Protein AF-A0A930WI25-F1 (afdb_monomer)

pLDDT: mean 79.25, std 20.19, range [27.83, 98.19]

Secondary structure (DSSP, 8-state):
-------------------S-SS----SSS----EEEGGGGTT-SEEEEEP-TT-EEEEEE-TT--EEEE--TT--EEEEEES-SSSEEEEEEEETTEEEEEEEESSSS-EEEEEEEESS-EEEEEEEE-SS--SEEEEE-THHHHHHHHHHHHHHHHHHHHHTT-S-GGG-B--EEEEEES-GGGS-SEEEE-SS-EEEE--TT--PPPEEEEE-TT-SSEEE---EEETTEEEESS--SEEEEESSSS-EEEEEE--

Radius of gyration: 27.22 Å; Cα contacts (8 Å, |Δi|>4): 501; chains: 1; bounding box: 83×36×75 Å

Solvent-accessible surface area (backbone atoms only — not comparable to full-atom values): 15064 Å² total; per-residue (Å²): 137,83,88,83,89,87,86,82,79,90,79,82,78,80,83,71,87,68,92,58,60,81,55,88,77,76,76,91,88,64,94,65,79,50,71,50,66,50,72,84,32,72,96,42,69,61,38,42,43,71,65,55,84,74,37,38,38,36,42,42,32,22,64,93,44,66,23,38,37,42,52,60,70,77,50,48,81,75,43,76,53,51,77,54,61,88,46,38,50,74,48,74,54,70,59,98,52,26,31,36,36,40,38,29,39,78,45,87,73,54,71,40,45,36,42,38,33,37,81,82,51,58,45,43,32,36,42,33,47,44,99,56,56,42,48,28,37,36,66,41,60,63,68,59,50,54,51,50,50,51,52,47,50,54,48,48,53,52,47,52,54,58,73,48,71,55,93,42,81,91,47,60,43,62,55,54,47,77,48,63,42,65,62,68,73,68,46,59,76,45,49,37,27,46,84,53,33,25,40,39,32,41,38,82,86,54,82,76,82,53,54,39,28,33,39,52,91,98,49,92,5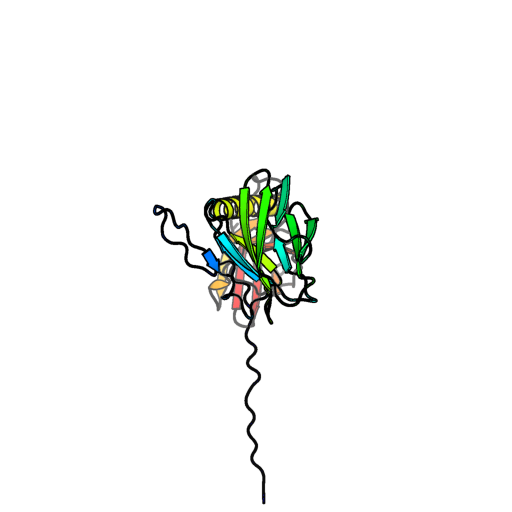9,73,41,85,52,81,66,50,78,56,92,44,32,40,37,29,94,38,67,69,57,31,37,37,38,33,73,49,100,62,29,37,31,41,40,35,50,60,131

Foldseek 3Di:
DDDDDDDDDDDDDPDDPDPDQLDDDDPPDDPPADEAEQPSCVVPQEHEHADDQNYEYEWEAEAPAKAKEKEDQQWAWPDKDKDCCVQKDWDWDADPRIIIIIIHGNDQWDWIWMWIDTPVGIYIYIYTYDPDGHNYYYYDHPPVVVVVVVVVVVVVVVVVVVVPPLVDPVQKDQQKDKDKFDDPQQTFPGWIDSQFKIKTAHDLVDPAAFQKWAADPPHPDTDGADWDDDRRMTMGRGDGQWMWTHRDPGIIMIMGGDD

Mean predicted aligned error: 17.82 Å

Nearest PDB structures (foldseek):
  6gyb-assembly1_b  TM=4.461E-01  e=4.355E-18  Xanthomonas citri pv. citri str. 306
  8rt6-assembly1_B  TM=4.574E-01  e=7.218E-18  Escherichia coli
  8rt5-assembly1_B  TM=8.446E-01  e=1.852E-08  Escherichia coli
  8rt8-assembly1_z  TM=8.766E-01  e=3.066E-07  Escherichia coli
  7muy-assembly1_XH  TM=4.209E-01  e=8.443E-09  Legionella pneumophila

Structure (mmCIF, N/CA/C/O backbone):
data_AF-A0A930WI25-F1
#
_entry.id   AF-A0A930WI25-F1
#
loop_
_atom_site.group_PDB
_atom_site.id
_atom_site.type_symbol
_atom_site.label_atom_id
_atom_site.label_alt_id
_atom_site.label_comp_id
_atom_site.label_asym_id
_atom_site.label_entity_id
_atom_site.label_seq_id
_atom_site.pdbx_PDB_ins_code
_atom_site.Cartn_x
_atom_site.Cartn_y
_atom_site.Cartn_z
_atom_site.occupancy
_atom_site.B_iso_or_equiv
_atom_site.auth_seq_id
_atom_site.auth_comp_id
_atom_site.auth_asym_id
_atom_site.auth_atom_id
_atom_site.pdbx_PDB_model_num
ATOM 1 N N . MET A 1 1 ? 51.622 1.048 32.102 1.00 41.19 1 MET A N 1
ATOM 2 C CA . MET A 1 1 ? 50.785 2.266 32.108 1.00 41.19 1 MET A CA 1
ATOM 3 C C . MET A 1 1 ? 49.369 1.854 31.762 1.00 41.19 1 MET A C 1
ATOM 5 O O . MET A 1 1 ? 49.193 0.951 30.958 1.00 41.19 1 MET A O 1
ATOM 9 N N . VAL A 1 2 ? 48.421 2.417 32.498 1.00 33.47 2 VAL A N 1
ATOM 10 C CA . VAL A 1 2 ? 47.030 1.987 32.661 1.00 33.47 2 VAL A CA 1
ATOM 11 C C . VAL A 1 2 ? 46.124 2.615 31.593 1.00 33.47 2 VAL A C 1
ATOM 13 O O . VAL A 1 2 ? 46.342 3.759 31.213 1.00 33.47 2 VAL A O 1
ATOM 16 N N . ASP A 1 3 ? 45.153 1.812 31.152 1.00 34.12 3 ASP A N 1
ATOM 17 C CA . ASP A 1 3 ? 43.782 2.080 30.678 1.00 34.12 3 ASP A CA 1
ATOM 18 C C . ASP A 1 3 ? 43.284 3.538 30.525 1.00 34.12 3 ASP A C 1
ATOM 20 O O . ASP A 1 3 ? 43.461 4.367 31.420 1.00 34.12 3 ASP A O 1
ATOM 24 N N . LYS A 1 4 ? 42.540 3.788 29.433 1.00 32.47 4 LYS A N 1
ATOM 25 C CA . LYS A 1 4 ? 41.174 4.354 29.459 1.00 32.47 4 LYS A CA 1
ATOM 26 C C . LYS A 1 4 ? 40.523 4.258 28.075 1.00 32.47 4 LYS A C 1
ATOM 28 O O . LYS A 1 4 ? 40.982 4.870 27.114 1.00 32.47 4 LYS A O 1
ATOM 33 N N . GLY A 1 5 ? 39.458 3.462 28.002 1.00 32.22 5 GLY A N 1
ATOM 34 C CA . GLY A 1 5 ? 38.646 3.246 26.810 1.00 32.22 5 GLY A CA 1
ATOM 35 C C . GLY A 1 5 ? 37.820 4.448 26.351 1.00 32.22 5 GLY A C 1
ATOM 36 O O . GLY A 1 5 ? 37.684 5.442 27.056 1.00 32.22 5 GLY A O 1
ATOM 37 N N . ASN A 1 6 ? 37.214 4.293 25.173 1.00 31.33 6 ASN A N 1
ATOM 38 C CA . ASN A 1 6 ? 36.040 5.052 24.770 1.00 31.33 6 ASN A CA 1
ATOM 39 C C . ASN A 1 6 ? 35.016 4.111 24.130 1.00 31.33 6 ASN A C 1
ATOM 41 O O . ASN A 1 6 ? 35.303 3.353 23.206 1.00 31.33 6 ASN A O 1
ATOM 45 N N . ASN A 1 7 ? 33.831 4.171 24.718 1.00 34.00 7 ASN A N 1
ATOM 46 C CA . ASN A 1 7 ? 32.631 3.405 24.466 1.00 34.00 7 ASN A CA 1
ATOM 47 C C . ASN A 1 7 ? 31.605 4.408 23.941 1.00 34.00 7 ASN A C 1
ATOM 49 O O . ASN A 1 7 ? 31.161 5.228 24.735 1.00 34.00 7 ASN A O 1
ATOM 53 N N . GLU A 1 8 ? 31.224 4.368 22.662 1.00 33.31 8 GLU A N 1
ATOM 54 C CA . GLU A 1 8 ? 30.102 5.176 22.162 1.00 33.31 8 GLU A CA 1
ATOM 55 C C . GLU A 1 8 ? 29.213 4.375 21.199 1.00 33.31 8 GLU A C 1
ATOM 57 O O . GLU A 1 8 ? 29.447 4.256 20.002 1.00 33.31 8 GLU A O 1
ATOM 62 N N . GLN A 1 9 ? 28.196 3.780 21.827 1.00 29.28 9 GLN A N 1
ATOM 63 C CA . GLN A 1 9 ? 26.777 3.819 21.463 1.00 29.28 9 GLN A CA 1
ATOM 64 C C . GLN A 1 9 ? 26.358 3.474 20.024 1.00 29.28 9 GLN A C 1
ATOM 66 O O . GLN A 1 9 ? 26.299 4.305 19.123 1.00 29.28 9 GLN A O 1
ATOM 71 N N . TYR A 1 10 ? 25.836 2.252 19.897 1.00 28.58 10 TYR A N 1
ATOM 72 C CA . TYR A 1 10 ? 24.862 1.872 18.878 1.00 28.58 10 TYR A CA 1
ATOM 73 C C . TYR A 1 10 ? 23.554 2.658 19.073 1.00 28.58 10 TYR A C 1
ATOM 75 O O . TYR A 1 10 ? 22.720 2.317 19.914 1.00 28.58 10 TYR A O 1
ATOM 83 N N . GLY A 1 11 ? 23.374 3.720 18.287 1.00 28.27 11 GLY A N 1
ATOM 84 C CA . GLY A 1 11 ? 22.102 4.423 18.145 1.00 28.27 11 GLY A CA 1
ATOM 85 C C . GLY A 1 11 ? 21.132 3.610 17.291 1.00 28.27 11 GLY A C 1
ATOM 86 O O . GLY A 1 11 ? 21.269 3.534 16.073 1.00 28.27 11 GLY A O 1
ATOM 87 N N . ASN A 1 12 ? 20.147 2.998 17.941 1.00 30.77 12 ASN A N 1
ATOM 88 C CA . ASN A 1 12 ? 19.036 2.297 17.307 1.00 30.77 12 ASN A CA 1
ATOM 89 C C . ASN A 1 12 ? 18.108 3.334 16.642 1.00 30.77 12 ASN A C 1
ATOM 91 O O . ASN A 1 12 ? 17.265 3.938 17.308 1.00 30.77 12 ASN A O 1
ATOM 95 N N . ALA A 1 13 ? 18.281 3.586 15.342 1.00 32.56 13 ALA A N 1
ATOM 96 C CA . ALA A 1 13 ? 17.361 4.420 14.576 1.00 32.56 13 ALA A CA 1
ATOM 97 C C . ALA A 1 13 ? 16.072 3.629 14.319 1.00 32.56 13 ALA A C 1
ATOM 99 O O . ALA A 1 13 ? 16.002 2.754 13.457 1.00 32.56 13 ALA A O 1
ATOM 100 N N . SER A 1 14 ? 15.050 3.928 15.115 1.00 27.83 14 SER A N 1
ATOM 101 C CA . SER A 1 14 ? 13.682 3.448 14.952 1.00 27.83 14 SER A CA 1
ATOM 102 C C . SER A 1 14 ? 13.165 3.765 13.547 1.00 27.83 14 SER A C 1
ATOM 104 O O . SER A 1 14 ? 12.891 4.918 13.213 1.00 27.83 14 SER A O 1
ATOM 106 N N . TYR A 1 15 ? 13.034 2.721 12.736 1.00 32.25 15 TYR A N 1
ATOM 107 C CA . TYR A 1 15 ? 12.480 2.769 11.392 1.00 32.25 15 TYR A CA 1
ATOM 108 C C . TYR A 1 15 ? 10.956 2.927 11.485 1.00 32.25 15 TYR A C 1
ATOM 110 O O . TYR A 1 15 ? 10.225 1.959 11.691 1.00 32.25 15 TYR A O 1
ATOM 118 N N . SER A 1 16 ? 10.469 4.162 11.391 1.00 35.12 16 SER A N 1
ATOM 119 C CA . SER A 1 16 ? 9.043 4.434 11.193 1.00 35.12 16 SER A CA 1
ATOM 120 C C . SER A 1 16 ? 8.740 4.370 9.696 1.00 35.12 16 SER A C 1
ATOM 122 O O . SER A 1 16 ? 9.288 5.185 8.954 1.00 35.12 16 SER A O 1
ATOM 124 N N . PRO A 1 17 ? 7.858 3.473 9.219 1.00 36.06 17 PRO A N 1
ATOM 125 C CA . PRO A 1 17 ? 7.360 3.548 7.856 1.00 36.06 17 PRO A CA 1
ATOM 126 C C . PRO A 1 17 ? 6.374 4.719 7.796 1.00 36.06 17 PRO A C 1
ATOM 128 O O . PRO A 1 17 ? 5.186 4.571 8.089 1.00 36.06 17 PRO A O 1
ATOM 131 N N . SER A 1 18 ? 6.869 5.921 7.499 1.00 40.75 18 SER A N 1
ATOM 132 C CA . SER A 1 18 ? 6.017 7.094 7.335 1.00 40.75 18 SER A CA 1
ATOM 133 C C . SER A 1 18 ? 5.133 6.893 6.102 1.00 40.75 18 SER A C 1
ATOM 135 O O . SER A 1 18 ? 5.592 6.827 4.968 1.00 40.75 18 SER A O 1
ATOM 137 N N . GLY A 1 19 ? 3.820 6.808 6.322 1.00 45.78 19 GLY A N 1
ATOM 138 C CA . GLY A 1 19 ? 2.805 6.850 5.263 1.00 45.78 19 GLY A CA 1
ATOM 139 C C . GLY A 1 19 ? 2.638 8.238 4.632 1.00 45.78 19 GLY A C 1
ATOM 140 O O . GLY A 1 19 ? 1.579 8.525 4.085 1.00 45.78 19 GLY A O 1
ATOM 141 N N . GLN A 1 20 ? 3.637 9.118 4.752 1.00 45.44 20 GLN A N 1
ATOM 142 C CA . GLN A 1 20 ? 3.616 10.446 4.148 1.00 45.44 20 GLN A CA 1
ATOM 143 C C . GLN A 1 20 ? 4.341 10.413 2.798 1.00 45.44 20 GLN A C 1
ATOM 145 O O . GLN A 1 20 ? 5.387 9.768 2.695 1.00 45.44 20 GLN A O 1
ATOM 150 N N . PRO A 1 21 ? 3.820 11.099 1.764 1.00 44.00 21 PRO A N 1
ATOM 151 C CA . PRO A 1 21 ? 4.515 11.215 0.492 1.00 44.00 21 PRO A CA 1
ATOM 152 C C . PRO A 1 21 ? 5.905 11.817 0.706 1.00 44.00 21 PRO A C 1
ATOM 154 O O . PRO A 1 21 ? 6.037 12.907 1.260 1.00 44.00 21 PRO A O 1
ATOM 157 N N . LEU A 1 22 ? 6.946 11.117 0.250 1.00 47.94 22 LEU A N 1
ATOM 158 C CA . LEU A 1 22 ? 8.342 11.559 0.395 1.00 47.94 22 LEU A CA 1
ATOM 159 C C . LEU A 1 22 ? 8.718 12.669 -0.607 1.00 47.94 22 LEU A C 1
ATOM 161 O O . LEU A 1 22 ? 9.853 13.141 -0.631 1.00 47.94 22 LEU A O 1
ATOM 165 N N . VAL A 1 23 ? 7.759 13.095 -1.435 1.00 45.44 23 VAL A N 1
ATOM 166 C CA . VAL A 1 23 ? 7.887 14.185 -2.402 1.00 45.44 23 VAL A CA 1
ATOM 167 C C . VAL A 1 23 ? 6.714 15.144 -2.204 1.00 45.44 23 VAL A C 1
ATOM 169 O O . VAL A 1 23 ? 5.559 14.724 -2.242 1.00 45.44 23 VAL A O 1
ATOM 172 N N . ASN A 1 24 ? 7.020 16.426 -1.983 1.00 39.88 24 ASN A N 1
ATOM 173 C CA . ASN A 1 24 ? 6.055 17.505 -1.757 1.00 39.88 24 ASN A CA 1
ATOM 174 C C . ASN A 1 24 ? 5.056 17.627 -2.934 1.00 39.88 24 ASN A C 1
ATOM 176 O O . ASN A 1 24 ? 5.496 17.935 -4.048 1.00 39.88 24 ASN A O 1
ATOM 180 N N . PRO A 1 25 ? 3.738 17.411 -2.741 1.00 45.44 25 PRO A N 1
ATOM 181 C CA . PRO A 1 25 ? 2.752 17.720 -3.764 1.00 45.44 25 PRO A CA 1
ATOM 182 C C . PRO A 1 25 ? 2.476 19.230 -3.765 1.00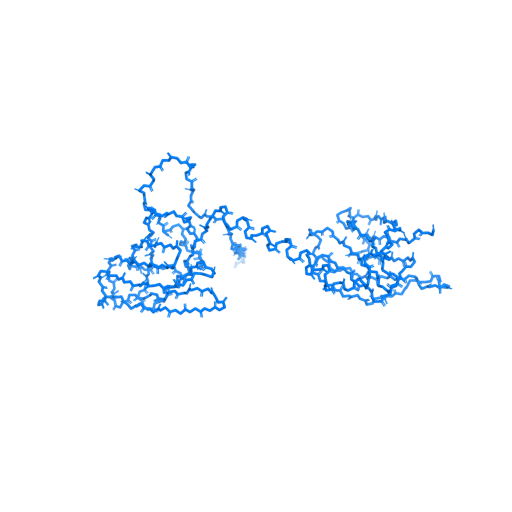 45.44 25 PRO A C 1
ATOM 184 O O . PRO A 1 25 ? 1.933 19.790 -2.814 1.00 45.44 25 PRO A O 1
ATOM 187 N N . ASN A 1 26 ? 2.850 19.894 -4.858 1.00 40.75 26 ASN A N 1
ATOM 188 C CA . ASN A 1 26 ? 2.449 21.270 -5.152 1.00 40.75 26 ASN A CA 1
ATOM 189 C C . ASN A 1 26 ? 0.906 21.410 -5.044 1.00 40.75 26 ASN A C 1
ATOM 191 O O . ASN A 1 26 ? 0.200 20.482 -5.453 1.00 40.75 26 ASN A O 1
ATOM 195 N N . PRO A 1 27 ? 0.351 22.530 -4.535 1.00 40.12 27 PRO A N 1
ATOM 196 C CA . PRO A 1 27 ? -1.092 22.720 -4.435 1.00 40.12 27 PRO A CA 1
ATOM 197 C C . PRO A 1 27 ? -1.766 22.603 -5.806 1.00 40.12 27 PRO A C 1
ATOM 199 O O . PRO A 1 27 ? -1.241 23.083 -6.813 1.00 40.12 27 PRO A O 1
ATOM 202 N N . TYR A 1 28 ? -2.933 21.960 -5.823 1.00 38.25 28 TYR A N 1
ATOM 203 C CA . TYR A 1 28 ? -3.788 21.758 -6.993 1.00 38.25 28 TYR A CA 1
ATOM 204 C C . TYR A 1 28 ? -3.861 23.005 -7.898 1.00 38.25 28 TYR A C 1
ATOM 206 O O . TYR A 1 28 ? -4.217 24.085 -7.429 1.00 38.25 28 TYR A O 1
ATOM 214 N N . GLY A 1 29 ? -3.584 22.841 -9.202 1.00 40.06 29 GLY A N 1
ATOM 215 C CA . GLY A 1 29 ? -3.919 23.852 -10.220 1.00 40.06 29 GLY A CA 1
ATOM 216 C C . GLY A 1 29 ? -2.820 24.286 -11.197 1.00 40.06 29 GLY A C 1
ATOM 217 O O . GLY A 1 29 ? -3.068 25.175 -12.006 1.00 40.06 29 GLY A O 1
ATOM 218 N N . LYS A 1 30 ? -1.624 23.686 -11.185 1.00 37.94 30 LYS A N 1
ATOM 219 C CA . LYS A 1 30 ? -0.627 23.882 -12.254 1.00 37.94 30 LYS A CA 1
ATOM 220 C C . LYS A 1 30 ? -0.231 22.536 -12.841 1.00 37.94 30 LYS A C 1
ATOM 222 O O . LYS A 1 30 ? 0.151 21.654 -12.080 1.00 37.94 30 LYS A O 1
ATOM 227 N N . SER A 1 31 ? -0.327 22.391 -14.164 1.00 41.97 31 SER A N 1
ATOM 228 C CA . SER A 1 31 ? 0.101 21.207 -14.918 1.00 41.97 31 SER A CA 1
ATOM 229 C C . SER A 1 31 ? 1.561 20.906 -14.603 1.00 41.97 31 SER A C 1
ATOM 231 O O . SER A 1 31 ? 2.475 21.549 -15.119 1.00 41.97 31 SER A O 1
ATOM 233 N N . ALA A 1 32 ? 1.784 19.981 -13.682 1.00 41.41 32 ALA A N 1
ATOM 234 C CA . ALA A 1 32 ? 3.100 19.722 -13.147 1.00 41.41 32 ALA A CA 1
ATOM 235 C C . ALA A 1 32 ? 3.694 18.528 -13.900 1.00 41.41 32 ALA A C 1
ATOM 237 O O . ALA A 1 32 ? 3.788 17.423 -13.383 1.00 41.41 32 ALA A O 1
ATOM 238 N N . SER A 1 33 ? 4.094 18.772 -15.149 1.00 51.31 33 SER A N 1
ATOM 239 C CA . SER A 1 33 ? 4.920 17.848 -15.932 1.00 51.31 33 SER A CA 1
ATOM 240 C C . SER A 1 33 ? 6.348 17.846 -15.369 1.00 51.31 33 SER A C 1
ATOM 242 O O . SER A 1 33 ? 7.276 18.360 -15.992 1.00 51.31 33 SER A O 1
ATOM 244 N N . TYR A 1 34 ? 6.530 17.330 -14.154 1.00 67.12 34 TYR A N 1
ATOM 245 C CA . TYR A 1 34 ? 7.850 17.055 -13.588 1.00 67.12 34 TYR A CA 1
ATOM 246 C C . TYR A 1 34 ? 8.031 15.550 -13.383 1.00 67.12 34 TYR A C 1
ATOM 248 O O . TYR A 1 34 ? 7.089 14.769 -13.474 1.00 67.12 34 TYR A O 1
ATOM 256 N N . THR A 1 35 ? 9.258 15.104 -13.155 1.00 78.88 35 THR A N 1
ATOM 257 C CA . THR A 1 35 ? 9.519 13.709 -12.779 1.00 78.88 35 THR A CA 1
ATOM 258 C C . THR A 1 35 ? 9.561 13.628 -11.258 1.00 78.88 35 THR A C 1
ATOM 260 O O . THR A 1 35 ? 10.302 14.385 -10.632 1.00 78.88 35 THR A O 1
ATOM 263 N N . GLN A 1 36 ? 8.771 12.740 -10.654 1.00 85.00 36 GLN A N 1
ATOM 264 C CA . GLN A 1 36 ? 8.972 12.366 -9.254 1.00 85.00 36 GLN A CA 1
ATOM 265 C C . GLN A 1 36 ? 10.116 11.353 -9.198 1.00 85.00 36 GLN A C 1
ATOM 267 O O . GLN A 1 36 ? 10.056 10.313 -9.852 1.00 85.00 36 GLN A O 1
ATOM 272 N N . ASP A 1 37 ? 11.161 11.666 -8.437 1.00 87.56 37 ASP A N 1
ATOM 273 C CA . ASP A 1 37 ? 12.389 10.874 -8.380 1.00 87.56 37 ASP A CA 1
ATOM 274 C C . ASP A 1 37 ? 12.476 10.097 -7.051 1.00 87.56 37 ASP A C 1
ATOM 276 O O . ASP A 1 37 ? 12.346 10.674 -5.968 1.00 87.56 37 ASP A O 1
ATOM 280 N N . ALA A 1 38 ? 12.670 8.776 -7.131 1.00 82.81 38 ALA A N 1
ATOM 281 C CA . ALA A 1 38 ? 12.808 7.892 -5.975 1.00 82.81 38 ALA A CA 1
ATOM 282 C C . ALA A 1 38 ? 14.174 7.963 -5.271 1.00 82.81 38 ALA A C 1
ATOM 284 O O . ALA A 1 38 ? 14.364 7.254 -4.279 1.00 82.81 38 ALA A O 1
ATOM 285 N N . ALA A 1 39 ? 15.109 8.805 -5.729 1.00 79.38 39 ALA A N 1
ATOM 286 C CA . ALA A 1 39 ? 16.417 9.021 -5.100 1.00 79.38 39 ALA A CA 1
ATOM 287 C C . ALA A 1 39 ? 16.317 9.306 -3.589 1.00 79.38 39 ALA A C 1
ATOM 289 O O . ALA A 1 39 ? 17.119 8.811 -2.800 1.00 79.38 39 ALA A O 1
ATOM 290 N N . ASN A 1 40 ? 15.273 10.023 -3.164 1.00 70.75 40 ASN A N 1
ATOM 291 C CA . ASN A 1 40 ? 15.052 10.398 -1.763 1.00 70.75 40 ASN A CA 1
ATOM 292 C C . ASN A 1 40 ? 14.694 9.216 -0.839 1.00 70.75 40 ASN A C 1
ATOM 294 O O . ASN A 1 40 ? 14.636 9.387 0.377 1.00 70.75 40 ASN A O 1
ATOM 298 N N . ALA A 1 41 ? 14.438 8.023 -1.387 1.00 73.56 41 ALA A N 1
ATOM 299 C CA . ALA A 1 41 ? 14.201 6.808 -0.611 1.00 73.56 41 ALA A CA 1
ATOM 300 C C . ALA A 1 41 ? 15.469 5.968 -0.389 1.00 73.56 41 ALA A C 1
ATOM 302 O O . ALA A 1 41 ? 15.368 4.846 0.106 1.00 73.56 41 ALA A O 1
ATOM 303 N N . GLN A 1 42 ? 16.660 6.469 -0.727 1.00 73.06 42 GLN A N 1
ATOM 304 C CA . GLN A 1 42 ? 17.904 5.766 -0.425 1.00 73.06 42 GLN A CA 1
ATOM 305 C C . GLN A 1 42 ? 18.036 5.541 1.093 1.00 73.06 42 GLN A C 1
ATOM 307 O O . GLN A 1 42 ? 18.025 6.482 1.883 1.00 73.06 42 GLN A O 1
ATOM 312 N N . GLY A 1 43 ? 18.113 4.272 1.503 1.00 71.44 43 GLY A N 1
ATOM 313 C CA . GLY A 1 43 ? 18.103 3.867 2.915 1.00 71.44 43 GLY A CA 1
ATOM 314 C C . GLY A 1 43 ? 16.718 3.550 3.493 1.00 71.44 43 GLY A C 1
ATOM 315 O O . GLY A 1 43 ? 16.658 3.036 4.608 1.00 71.44 43 GLY A O 1
ATOM 316 N N . ASN A 1 44 ? 15.633 3.774 2.738 1.00 80.00 44 ASN A N 1
ATOM 317 C CA . ASN A 1 44 ? 14.259 3.374 3.059 1.00 80.00 44 ASN A CA 1
ATOM 318 C C . ASN A 1 44 ? 13.861 2.081 2.320 1.00 80.00 44 ASN A C 1
ATOM 320 O O . ASN A 1 44 ? 14.182 1.900 1.147 1.00 80.00 44 ASN A O 1
ATOM 324 N N . SER A 1 45 ? 13.121 1.183 2.979 1.00 81.00 45 SER A N 1
ATOM 325 C CA . SER A 1 45 ? 12.652 -0.066 2.356 1.00 81.00 45 SER A CA 1
ATOM 326 C C . SER A 1 45 ? 11.529 0.163 1.343 1.00 81.00 45 SER A C 1
ATOM 328 O O . SER A 1 45 ? 11.360 -0.635 0.426 1.00 81.00 45 SER A O 1
ATOM 330 N N . THR A 1 46 ? 10.758 1.243 1.508 1.00 89.00 46 THR A N 1
ATOM 331 C CA . THR A 1 46 ? 9.582 1.562 0.691 1.00 89.00 46 THR A CA 1
ATOM 332 C C . THR A 1 46 ? 9.616 3.011 0.222 1.00 89.00 46 THR A C 1
ATOM 334 O O . THR A 1 46 ? 9.686 3.931 1.036 1.00 89.00 46 THR A O 1
ATOM 337 N N . MET A 1 47 ? 9.492 3.215 -1.089 1.00 91.62 47 MET A N 1
ATOM 338 C CA . MET A 1 47 ? 9.241 4.513 -1.710 1.00 91.62 47 MET A CA 1
ATOM 339 C C . MET A 1 47 ? 7.736 4.706 -1.920 1.00 91.62 47 MET A C 1
ATOM 341 O O . MET A 1 47 ? 7.068 3.831 -2.466 1.00 91.62 47 MET A O 1
ATOM 345 N N . THR A 1 48 ? 7.197 5.860 -1.513 1.00 89.12 48 THR A N 1
ATOM 346 C CA . THR A 1 48 ? 5.792 6.229 -1.761 1.00 89.12 48 THR A CA 1
ATOM 347 C C . THR A 1 48 ? 5.713 7.520 -2.574 1.00 89.12 48 THR A C 1
ATOM 349 O O . THR A 1 48 ? 6.082 8.591 -2.089 1.00 89.12 48 THR A O 1
ATOM 352 N N . PHE A 1 49 ? 5.208 7.415 -3.802 1.00 87.62 49 PHE A N 1
ATOM 353 C CA . PHE A 1 49 ? 4.914 8.543 -4.685 1.00 87.62 49 PHE A CA 1
ATOM 354 C C . PHE A 1 49 ? 3.525 9.139 -4.420 1.00 87.62 49 PHE A C 1
ATOM 356 O O . PHE A 1 49 ? 2.648 8.484 -3.856 1.00 87.62 49 PHE A O 1
ATOM 363 N N . SER A 1 50 ? 3.289 10.368 -4.878 1.00 85.12 50 SER A N 1
ATOM 364 C CA . SER A 1 50 ? 1.927 10.911 -5.004 1.00 85.12 50 SER A CA 1
ATOM 365 C C . SER A 1 50 ? 1.411 10.647 -6.417 1.00 85.12 50 SER A C 1
ATOM 367 O O . SER A 1 50 ? 2.044 11.058 -7.393 1.00 85.12 50 SER A O 1
ATOM 369 N N . TYR A 1 51 ? 0.284 9.950 -6.555 1.00 85.75 51 TYR A N 1
ATOM 370 C CA . TYR A 1 51 ? -0.298 9.677 -7.867 1.00 85.75 51 TYR A CA 1
ATOM 371 C C . TYR A 1 51 ? -0.854 10.952 -8.516 1.00 85.75 51 TYR A C 1
ATOM 373 O O . TYR A 1 51 ? -1.623 11.688 -7.897 1.00 85.75 51 TYR A O 1
ATOM 381 N N . ALA A 1 52 ? -0.513 11.161 -9.785 1.00 79.81 52 ALA A N 1
ATOM 382 C CA . ALA A 1 52 ? -1.125 12.127 -10.684 1.00 79.81 52 ALA A CA 1
ATOM 383 C C . ALA A 1 52 ? -1.061 11.572 -12.124 1.00 79.81 52 ALA A C 1
ATOM 385 O O . ALA A 1 52 ? -0.053 10.964 -12.485 1.00 79.81 52 ALA A O 1
ATOM 386 N N . PRO A 1 53 ? -2.116 11.755 -12.940 1.00 73.75 53 PRO A N 1
ATOM 387 C CA . PRO A 1 53 ? -2.245 11.097 -14.247 1.00 73.75 53 PRO A CA 1
ATOM 388 C C . PRO A 1 53 ? -1.162 11.493 -15.262 1.00 73.75 53 PRO A C 1
ATOM 390 O O . PRO A 1 53 ? -0.774 10.668 -16.082 1.00 73.75 53 PRO A O 1
ATOM 393 N N . ASP A 1 54 ? -0.635 12.715 -15.170 1.00 77.81 54 ASP A N 1
ATOM 394 C CA . ASP A 1 54 ? 0.328 13.266 -16.135 1.00 77.81 54 ASP A CA 1
ATOM 395 C C . ASP A 1 54 ? 1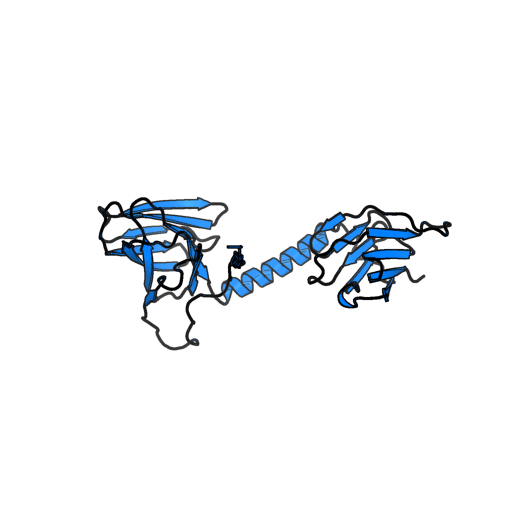.770 13.279 -15.592 1.00 77.81 54 ASP A C 1
ATOM 397 O O . ASP A 1 54 ? 2.605 14.083 -16.011 1.00 77.81 54 ASP A O 1
ATOM 401 N N . GLN A 1 55 ? 2.065 12.421 -14.612 1.00 84.06 55 GLN A N 1
ATOM 402 C CA . GLN A 1 55 ? 3.357 12.387 -13.934 1.00 84.06 55 GLN A CA 1
ATOM 403 C C . GLN A 1 55 ? 4.235 11.230 -14.419 1.00 84.06 55 GLN A C 1
ATOM 405 O O . GLN A 1 55 ? 3.769 10.108 -14.615 1.00 84.06 55 GLN A O 1
ATOM 410 N N . LEU A 1 56 ? 5.540 11.496 -14.510 1.00 90.12 56 LEU A N 1
ATOM 411 C CA . LEU A 1 56 ? 6.572 10.482 -14.697 1.00 90.12 56 LEU A CA 1
ATOM 412 C C . LEU A 1 56 ? 7.217 10.102 -13.356 1.00 90.12 56 LEU A C 1
ATOM 414 O O . LEU A 1 56 ? 7.582 10.979 -12.568 1.00 90.12 56 LEU A O 1
ATOM 418 N N . TYR A 1 57 ? 7.388 8.804 -13.109 1.00 93.62 57 TYR A N 1
ATOM 419 C CA . TYR A 1 57 ? 7.945 8.256 -11.868 1.00 93.62 57 TYR A CA 1
ATOM 420 C C . TYR A 1 57 ? 9.278 7.560 -12.132 1.00 93.62 57 TYR A C 1
ATOM 422 O O . TYR A 1 57 ? 9.328 6.540 -12.816 1.00 93.62 57 TYR A O 1
ATOM 430 N N . LYS A 1 58 ? 10.375 8.081 -11.590 1.00 96.06 58 LYS A N 1
ATOM 431 C CA . LYS A 1 58 ? 11.699 7.485 -11.775 1.00 96.06 58 LYS A CA 1
ATOM 432 C C . LYS A 1 58 ? 12.041 6.543 -10.626 1.00 96.06 58 LYS A C 1
ATOM 434 O O . LYS A 1 58 ? 12.031 6.954 -9.468 1.00 96.06 58 LYS A O 1
ATOM 439 N N . VAL A 1 59 ? 12.358 5.298 -10.967 1.00 96.75 59 VAL A N 1
ATOM 440 C CA . VAL A 1 59 ? 12.618 4.187 -10.049 1.00 96.75 59 VAL A CA 1
ATOM 441 C C . VAL A 1 59 ? 14.007 3.612 -10.307 1.00 96.75 59 VAL A C 1
ATOM 443 O O . VAL A 1 59 ? 14.390 3.341 -11.447 1.00 96.75 59 VAL A O 1
ATOM 446 N N . TYR A 1 60 ? 14.747 3.391 -9.226 1.00 96.38 60 TYR A N 1
ATOM 447 C CA . TYR A 1 60 ? 16.076 2.801 -9.253 1.00 96.38 60 TYR A CA 1
ATOM 448 C C . TYR A 1 60 ? 16.003 1.302 -8.999 1.00 96.38 60 TYR A C 1
ATOM 450 O O . TYR A 1 60 ? 15.415 0.847 -8.018 1.00 96.38 60 TYR A O 1
ATOM 458 N N . CYS A 1 61 ? 16.630 0.535 -9.881 1.00 96.81 61 CYS A N 1
ATOM 459 C CA . CYS A 1 61 ? 16.714 -0.917 -9.808 1.00 96.81 61 CYS A CA 1
ATOM 460 C C . CYS A 1 61 ? 18.184 -1.347 -9.780 1.00 96.81 61 CYS A C 1
ATOM 462 O O . CYS A 1 61 ? 19.062 -0.612 -10.224 1.00 96.81 61 CYS A O 1
ATOM 464 N N . ARG A 1 62 ? 18.466 -2.564 -9.310 1.00 96.19 62 ARG A N 1
ATOM 465 C CA . ARG A 1 62 ? 19.839 -3.081 -9.226 1.00 96.19 62 ARG A CA 1
ATOM 466 C C . ARG A 1 62 ? 19.925 -4.504 -9.745 1.00 96.19 62 ARG A C 1
ATOM 468 O O . ARG A 1 62 ? 19.095 -5.345 -9.409 1.00 96.19 62 ARG A O 1
ATOM 475 N N . THR A 1 63 ? 20.960 -4.786 -10.530 1.00 96.00 63 THR A N 1
ATOM 476 C CA . THR A 1 63 ? 21.248 -6.137 -11.025 1.00 96.00 63 THR A CA 1
ATOM 477 C C . THR A 1 63 ? 21.370 -7.120 -9.866 1.00 96.00 63 THR A C 1
ATOM 479 O O . THR A 1 63 ? 22.072 -6.859 -8.890 1.00 96.00 63 THR A O 1
ATOM 482 N N . GLY A 1 64 ? 20.686 -8.260 -9.974 1.00 93.69 64 GLY A N 1
ATOM 483 C CA . GLY A 1 64 ? 20.641 -9.276 -8.917 1.00 93.69 64 GLY A CA 1
ATOM 484 C C . GLY A 1 64 ? 19.594 -9.025 -7.825 1.00 93.69 64 GLY A C 1
ATOM 485 O O . GLY A 1 64 ? 19.422 -9.885 -6.966 1.00 93.69 64 GLY A O 1
ATOM 486 N N . TYR A 1 65 ? 18.864 -7.908 -7.877 1.00 95.50 65 TYR A N 1
ATOM 487 C CA . TYR A 1 65 ? 17.778 -7.578 -6.954 1.00 95.50 65 TYR A CA 1
ATOM 488 C C . TYR A 1 65 ? 16.455 -7.411 -7.708 1.00 95.50 65 TYR A C 1
ATOM 490 O O . TYR A 1 65 ? 16.431 -7.136 -8.908 1.00 95.50 65 TYR A O 1
ATOM 498 N N . LEU A 1 66 ? 15.351 -7.609 -6.991 1.00 94.38 66 LEU A N 1
ATOM 499 C CA . LEU A 1 66 ? 13.994 -7.444 -7.500 1.00 94.38 66 LEU A CA 1
ATOM 500 C C . LEU A 1 66 ? 13.388 -6.184 -6.882 1.00 94.38 66 LEU A C 1
ATOM 502 O O . LEU A 1 66 ? 13.443 -6.029 -5.664 1.00 94.38 66 LEU A O 1
ATOM 506 N N . THR A 1 67 ? 12.801 -5.321 -7.702 1.00 96.81 67 THR A N 1
ATOM 507 C CA . THR A 1 67 ? 11.977 -4.200 -7.240 1.00 96.81 67 THR A CA 1
ATOM 508 C C . THR A 1 67 ? 10.510 -4.589 -7.375 1.00 96.81 67 THR A C 1
ATOM 510 O O . THR A 1 67 ? 10.073 -4.982 -8.459 1.00 96.81 67 THR A O 1
ATOM 513 N N . ASP A 1 68 ? 9.766 -4.502 -6.276 1.00 97.56 68 ASP A N 1
ATOM 514 C CA . ASP A 1 68 ? 8.316 -4.697 -6.232 1.00 97.56 68 ASP A CA 1
ATOM 515 C C . ASP A 1 68 ? 7.601 -3.351 -6.399 1.00 97.56 68 ASP A C 1
ATOM 517 O O . ASP A 1 68 ? 7.917 -2.366 -5.728 1.00 97.56 68 ASP A O 1
ATOM 521 N N . ILE A 1 69 ? 6.658 -3.306 -7.333 1.00 98.19 69 ILE A N 1
ATOM 522 C CA . ILE A 1 69 ? 5.810 -2.160 -7.635 1.00 98.19 69 ILE A CA 1
ATOM 523 C C . ILE A 1 69 ? 4.375 -2.540 -7.265 1.00 98.19 69 ILE A C 1
ATOM 525 O O . ILE A 1 69 ? 3.711 -3.285 -7.987 1.00 98.19 69 ILE A O 1
ATOM 529 N N . GLU A 1 70 ? 3.890 -1.990 -6.159 1.00 98.06 70 GLU A N 1
ATOM 530 C CA . GLU A 1 70 ? 2.549 -2.209 -5.621 1.00 98.06 70 GLU A CA 1
ATOM 531 C C . GLU A 1 70 ? 1.580 -1.125 -6.113 1.00 98.06 70 GLU A C 1
ATOM 533 O O . GLU A 1 70 ? 1.780 0.076 -5.894 1.00 98.06 70 GLU A O 1
ATOM 538 N N . LEU A 1 71 ? 0.504 -1.553 -6.775 1.00 97.12 71 LEU A N 1
ATOM 539 C CA . LEU A 1 71 ? -0.572 -0.675 -7.242 1.00 97.12 71 LEU A CA 1
ATOM 540 C C . LEU A 1 71 ? -1.735 -0.625 -6.247 1.00 97.12 71 LEU A C 1
ATOM 542 O O . LEU A 1 71 ? -1.737 -1.295 -5.213 1.00 97.12 71 LEU A O 1
ATOM 546 N N . LYS A 1 72 ? -2.767 0.179 -6.534 1.00 94.25 72 LYS A N 1
ATOM 547 C CA . LYS A 1 72 ? -3.891 0.302 -5.601 1.00 94.25 72 LYS A CA 1
ATOM 548 C C . LYS A 1 72 ? -4.675 -1.008 -5.539 1.00 94.25 72 LYS A C 1
ATOM 550 O O . LYS A 1 72 ? -5.036 -1.592 -6.561 1.00 94.25 72 LYS A O 1
ATOM 555 N N . LYS A 1 73 ? -5.054 -1.417 -4.326 1.00 93.50 73 LYS A N 1
ATOM 556 C CA . LYS A 1 73 ? -6.005 -2.515 -4.122 1.00 93.50 73 LYS A CA 1
ATOM 557 C C . LYS A 1 73 ? -7.276 -2.312 -4.959 1.00 93.50 73 LYS A C 1
ATOM 559 O O . LYS A 1 73 ? -7.889 -1.243 -4.935 1.00 93.50 73 LYS A O 1
ATOM 564 N N . GLY A 1 74 ? -7.699 -3.363 -5.657 1.00 90.50 74 GLY A N 1
ATOM 565 C CA . GLY A 1 74 ? -8.891 -3.366 -6.507 1.00 90.50 74 GLY A CA 1
ATOM 566 C C . GLY A 1 74 ? -8.677 -2.807 -7.917 1.00 90.50 74 GLY A C 1
ATOM 567 O O . GLY A 1 74 ? -9.649 -2.677 -8.663 1.00 90.50 74 GLY A O 1
ATOM 568 N N . GLU A 1 75 ? -7.446 -2.465 -8.292 1.00 93.62 75 GLU A N 1
ATOM 569 C CA . GLU A 1 75 ? -7.083 -2.285 -9.697 1.00 93.62 75 GLU A CA 1
ATOM 570 C C . GLU A 1 75 ? -6.844 -3.630 -10.381 1.00 93.62 75 GLU A C 1
ATOM 572 O O . GLU A 1 75 ? -6.506 -4.623 -9.742 1.00 93.62 75 GLU A O 1
ATOM 577 N N . GLN A 1 76 ? -7.041 -3.662 -11.695 1.00 93.19 76 GLN A N 1
ATOM 578 C CA . GLN A 1 76 ? -6.721 -4.805 -12.542 1.00 93.19 76 GLN A CA 1
ATOM 579 C C . GLN A 1 76 ? -5.768 -4.343 -13.631 1.00 93.19 76 GLN A C 1
ATOM 581 O O . GLN A 1 76 ? -6.091 -3.408 -14.362 1.00 93.19 76 GLN A O 1
ATOM 586 N N . ILE A 1 77 ? -4.604 -4.983 -13.724 1.00 93.62 77 ILE A N 1
ATOM 587 C CA . ILE A 1 77 ? -3.598 -4.680 -14.742 1.00 93.62 77 ILE A CA 1
ATOM 588 C C . ILE A 1 77 ? -4.142 -5.106 -16.108 1.00 93.62 77 ILE A C 1
ATOM 590 O O . ILE A 1 77 ? -4.485 -6.268 -16.310 1.00 93.62 77 ILE A O 1
ATOM 594 N N . THR A 1 78 ? -4.207 -4.162 -17.042 1.00 93.00 78 THR A N 1
ATOM 595 C CA . THR A 1 78 ? -4.623 -4.396 -18.431 1.00 93.00 78 THR A CA 1
ATOM 596 C C . THR A 1 78 ? -3.432 -4.415 -19.382 1.00 93.00 78 THR A C 1
ATOM 598 O O . THR A 1 78 ? -3.495 -5.057 -20.427 1.00 93.00 78 THR A O 1
ATOM 601 N N . PHE A 1 79 ? -2.333 -3.745 -19.022 1.00 92.50 79 PHE A N 1
ATOM 602 C CA . PHE A 1 79 ? -1.106 -3.723 -19.811 1.00 92.50 79 PHE A CA 1
ATOM 603 C C . PHE A 1 79 ? 0.121 -3.445 -18.940 1.00 92.50 79 PHE A C 1
ATOM 605 O O . PHE A 1 79 ? 0.070 -2.610 -18.037 1.00 92.50 79 PHE A O 1
ATOM 612 N N . VAL A 1 80 ? 1.237 -4.097 -19.272 1.00 93.75 80 VAL A N 1
ATOM 613 C CA . VAL A 1 80 ? 2.580 -3.767 -18.784 1.00 93.75 80 VAL A CA 1
ATOM 614 C C . VAL A 1 80 ? 3.546 -3.896 -19.956 1.00 93.75 80 VAL A C 1
ATOM 616 O O . VAL A 1 80 ? 3.577 -4.938 -20.609 1.00 93.75 80 VAL A O 1
ATOM 619 N N . GLY A 1 81 ? 4.348 -2.868 -20.217 1.00 83.94 81 GLY A N 1
ATOM 620 C CA . GLY A 1 81 ? 5.348 -2.910 -21.284 1.00 83.94 81 GLY A CA 1
ATOM 621 C C . GLY A 1 81 ? 6.410 -1.831 -21.137 1.00 83.94 81 GLY A C 1
ATOM 622 O O . GLY A 1 81 ? 6.144 -0.771 -20.579 1.00 83.94 81 GLY A O 1
ATOM 623 N N . GLY A 1 82 ? 7.618 -2.100 -21.626 1.00 88.94 82 GLY A N 1
ATOM 624 C CA . GLY A 1 82 ? 8.741 -1.161 -21.598 1.00 88.94 82 GLY A CA 1
ATOM 625 C C . GLY A 1 82 ? 9.446 -1.060 -22.946 1.00 88.94 82 GLY A C 1
ATOM 626 O O . GLY A 1 82 ? 9.165 -1.846 -23.850 1.00 88.94 82 GLY A O 1
ATOM 627 N N . GLY A 1 83 ? 10.337 -0.079 -23.091 1.00 82.69 83 GLY A N 1
ATOM 628 C CA . GLY A 1 83 ? 11.051 0.178 -24.346 1.00 82.69 83 GLY A CA 1
ATOM 629 C C . GLY A 1 83 ? 12.170 -0.826 -24.639 1.00 82.69 83 GLY A C 1
ATOM 630 O O . GLY A 1 83 ? 12.277 -1.316 -25.757 1.00 82.69 83 GLY A O 1
ATOM 631 N N . ASP A 1 84 ? 12.987 -1.155 -23.636 1.00 87.00 84 ASP A N 1
ATOM 632 C CA . ASP A 1 84 ? 14.091 -2.122 -23.737 1.00 87.00 84 ASP A CA 1
ATOM 633 C C . ASP A 1 84 ? 13.742 -3.404 -22.971 1.00 87.00 84 ASP A C 1
ATOM 635 O O . ASP A 1 84 ? 14.147 -3.613 -21.830 1.00 87.00 84 ASP A O 1
ATOM 639 N N . THR A 1 85 ? 12.942 -4.270 -23.586 1.00 82.88 85 THR A N 1
ATOM 640 C CA . THR A 1 85 ? 12.476 -5.519 -22.958 1.00 82.88 85 THR A CA 1
ATOM 641 C C . THR A 1 85 ? 13.547 -6.609 -22.898 1.00 82.88 85 THR A C 1
ATOM 643 O O . THR A 1 85 ? 13.398 -7.565 -22.141 1.00 82.88 85 THR A O 1
ATOM 646 N N . SER A 1 86 ? 14.647 -6.472 -23.644 1.00 89.25 86 SER A N 1
ATOM 647 C CA . SER A 1 86 ? 15.790 -7.391 -23.564 1.00 89.25 86 SER A CA 1
ATOM 648 C C . SER A 1 86 ? 16.617 -7.204 -22.295 1.00 89.25 86 SER A C 1
ATOM 650 O O . SER A 1 86 ? 17.132 -8.179 -21.750 1.00 89.25 86 SER A O 1
ATOM 652 N N . SER A 1 87 ? 16.727 -5.967 -21.810 1.00 91.69 87 SER A N 1
ATOM 653 C CA . SER A 1 87 ? 17.531 -5.624 -20.631 1.00 91.69 87 SER A CA 1
ATOM 654 C C . SER A 1 87 ? 16.754 -5.694 -19.313 1.00 91.69 87 SER A C 1
ATOM 656 O O . SER A 1 87 ? 17.353 -5.549 -18.242 1.00 91.69 87 SER A O 1
ATOM 658 N N . TRP A 1 88 ? 15.440 -5.934 -19.368 1.00 93.12 88 TRP A N 1
ATOM 659 C CA . TRP A 1 88 ? 14.539 -5.847 -18.221 1.00 93.12 88 TRP A CA 1
ATOM 660 C C . TRP A 1 88 ? 13.551 -7.012 -18.186 1.00 93.12 88 TRP A C 1
ATOM 662 O O . TRP A 1 88 ? 12.708 -7.162 -19.066 1.00 93.12 88 TRP A O 1
ATOM 672 N N . ALA A 1 89 ? 13.613 -7.812 -17.122 1.00 91.88 89 ALA A N 1
ATOM 673 C CA . ALA A 1 89 ? 12.609 -8.832 -16.858 1.00 91.88 89 ALA A CA 1
ATOM 674 C C . ALA A 1 89 ? 11.476 -8.234 -16.018 1.00 91.88 89 ALA A C 1
ATOM 676 O O . ALA A 1 89 ? 11.724 -7.635 -14.967 1.00 91.88 89 ALA A O 1
ATOM 677 N N . VAL A 1 90 ? 10.240 -8.442 -16.470 1.00 92.69 90 VAL A N 1
ATOM 678 C CA . VAL A 1 90 ? 9.027 -7.917 -15.838 1.00 92.69 90 VAL A CA 1
ATOM 679 C C . VAL A 1 90 ? 8.030 -9.051 -15.641 1.00 92.69 90 VAL A C 1
ATOM 681 O O . VAL A 1 90 ? 7.764 -9.813 -16.566 1.00 92.69 90 VAL A O 1
ATOM 684 N N . ASN A 1 91 ? 7.484 -9.172 -14.435 1.00 91.69 91 ASN A N 1
ATOM 685 C CA . ASN A 1 91 ? 6.407 -10.105 -14.111 1.00 91.69 91 ASN A CA 1
ATOM 686 C C . ASN A 1 91 ? 5.327 -9.372 -13.325 1.00 91.69 91 ASN A C 1
ATOM 688 O O . ASN A 1 91 ? 5.632 -8.420 -12.616 1.00 91.69 91 ASN A O 1
ATOM 692 N N . ALA A 1 92 ? 4.083 -9.826 -13.410 1.00 91.81 92 ALA A N 1
ATOM 693 C CA . ALA A 1 92 ? 2.986 -9.255 -12.642 1.00 91.81 92 ALA A CA 1
ATOM 694 C C . ALA A 1 92 ? 2.179 -10.356 -11.955 1.00 91.81 92 ALA A C 1
ATOM 696 O O . ALA A 1 92 ? 2.039 -11.461 -12.478 1.00 91.81 92 ALA A O 1
ATOM 697 N N . THR A 1 93 ? 1.643 -10.050 -10.781 1.00 91.69 93 THR A N 1
ATOM 698 C CA . THR A 1 93 ? 0.730 -10.924 -10.042 1.00 91.69 93 THR A CA 1
ATOM 699 C C . THR A 1 93 ? -0.264 -10.087 -9.244 1.00 91.69 93 THR A C 1
ATOM 701 O O . THR A 1 93 ? -0.188 -8.861 -9.208 1.00 91.69 93 THR A O 1
ATOM 704 N N . THR A 1 94 ? -1.234 -10.729 -8.606 1.00 93.69 94 THR A N 1
ATOM 705 C CA . THR A 1 94 ? -2.160 -10.067 -7.685 1.00 93.69 94 THR A CA 1
ATOM 706 C C . THR A 1 94 ? -2.235 -10.857 -6.387 1.00 93.69 94 THR A C 1
ATOM 708 O O . THR A 1 94 ? -2.541 -12.047 -6.396 1.00 93.69 94 THR A O 1
ATOM 711 N N . VAL A 1 95 ? -1.984 -10.187 -5.262 1.00 90.81 95 VAL A N 1
ATOM 712 C CA . VAL A 1 95 ? -1.991 -10.772 -3.916 1.00 90.81 95 VAL A CA 1
ATOM 713 C C . VAL A 1 95 ? -3.062 -10.070 -3.090 1.00 90.81 95 VAL A C 1
ATOM 715 O O . VAL A 1 95 ? -3.054 -8.853 -2.963 1.00 90.81 95 VAL A O 1
ATOM 718 N N . ALA A 1 96 ? -4.033 -10.815 -2.554 1.00 92.69 96 ALA A N 1
ATOM 719 C CA . ALA A 1 96 ? -5.135 -10.258 -1.751 1.00 92.69 96 ALA A CA 1
ATOM 720 C C . ALA A 1 96 ? -5.877 -9.063 -2.411 1.00 92.69 96 ALA A C 1
ATOM 722 O O . ALA A 1 96 ? -6.345 -8.140 -1.733 1.00 92.69 96 ALA A O 1
ATOM 723 N N . GLY A 1 97 ? -5.993 -9.083 -3.745 1.00 91.06 97 GLY A N 1
ATOM 724 C CA . GLY A 1 97 ? -6.614 -8.019 -4.544 1.00 91.06 97 GLY A CA 1
ATOM 725 C C . GLY A 1 97 ? -5.729 -6.789 -4.778 1.00 91.06 97 GLY A C 1
ATOM 726 O O . GLY A 1 97 ? -6.230 -5.778 -5.267 1.00 91.06 97 GLY A O 1
ATOM 727 N N . VAL A 1 98 ? -4.448 -6.853 -4.415 1.00 96.38 98 VAL A N 1
ATOM 728 C CA . VAL A 1 98 ? -3.429 -5.831 -4.671 1.00 96.38 98 VAL A CA 1
ATOM 729 C C . VAL A 1 98 ? -2.566 -6.285 -5.851 1.00 96.38 98 VAL A C 1
ATOM 731 O O . VAL A 1 98 ? -1.986 -7.371 -5.781 1.00 96.38 98 VAL A O 1
ATOM 734 N N . PRO A 1 99 ? -2.506 -5.528 -6.957 1.00 96.75 99 PRO A N 1
ATOM 735 C CA . PRO A 1 99 ? -1.627 -5.859 -8.072 1.00 96.75 99 PRO A CA 1
ATOM 736 C C . PRO A 1 99 ? -0.171 -5.505 -7.761 1.00 96.75 99 PRO A C 1
ATOM 738 O O . PRO A 1 99 ? 0.113 -4.397 -7.309 1.00 96.75 99 PRO A O 1
ATOM 741 N N . HIS A 1 100 ? 0.734 -6.429 -8.070 1.00 98.00 100 HIS A N 1
ATOM 742 C CA . HIS A 1 100 ? 2.180 -6.271 -7.938 1.00 98.00 100 HIS A CA 1
ATOM 743 C C . HIS A 1 100 ? 2.854 -6.468 -9.293 1.00 98.00 100 HIS A C 1
ATOM 745 O O . HIS A 1 100 ? 2.493 -7.382 -10.042 1.00 98.00 100 HIS A O 1
ATOM 751 N N . ILE A 1 101 ? 3.851 -5.638 -9.594 1.00 97.94 101 ILE A N 1
ATOM 752 C CA . ILE A 1 101 ? 4.738 -5.787 -10.745 1.00 97.94 101 ILE A CA 1
ATOM 753 C C . ILE A 1 101 ? 6.165 -5.916 -10.225 1.00 97.94 101 ILE A C 1
ATOM 755 O O . ILE A 1 101 ? 6.689 -5.025 -9.566 1.00 97.94 101 ILE A O 1
ATOM 759 N N . TYR A 1 102 ? 6.812 -7.020 -10.564 1.00 96.88 102 TYR A N 1
ATOM 760 C CA . TYR A 1 102 ? 8.194 -7.294 -10.220 1.00 96.88 102 TYR A CA 1
ATOM 761 C C . TYR A 1 102 ? 9.096 -6.979 -11.402 1.00 96.88 102 TYR A C 1
ATOM 763 O O . TYR A 1 102 ? 8.961 -7.584 -12.471 1.00 96.88 102 TYR A O 1
ATOM 771 N N . VAL A 1 103 ? 10.043 -6.069 -11.194 1.00 96.50 103 VAL A N 1
ATOM 772 C CA . VAL A 1 103 ? 11.015 -5.662 -12.211 1.00 96.50 103 VAL A CA 1
ATOM 773 C C . VAL A 1 103 ? 12.433 -5.977 -11.752 1.00 96.50 103 VAL A C 1
ATOM 775 O O . VAL A 1 103 ? 12.796 -5.751 -10.596 1.00 96.50 103 VAL A O 1
ATOM 778 N N . LYS A 1 104 ? 13.252 -6.514 -12.659 1.00 93.44 104 LYS A N 1
ATOM 779 C CA . LYS A 1 104 ? 14.696 -6.656 -12.444 1.00 93.44 104 LYS A CA 1
ATOM 780 C C . LYS A 1 104 ? 15.479 -6.391 -13.732 1.00 93.44 104 LYS A C 1
ATOM 782 O O . LYS A 1 104 ? 15.105 -6.921 -14.784 1.00 93.44 104 LYS A O 1
ATOM 787 N N . PRO A 1 105 ? 16.580 -5.629 -13.670 1.00 96.81 105 PRO A N 1
ATOM 788 C CA . PRO A 1 105 ? 17.485 -5.501 -14.798 1.00 96.81 105 PRO A CA 1
ATOM 789 C C . PRO A 1 105 ? 18.322 -6.776 -14.948 1.00 96.81 105 PRO A C 1
ATOM 791 O O . PRO A 1 105 ? 18.706 -7.409 -13.959 1.00 96.81 105 PRO A O 1
ATOM 794 N N . VAL A 1 106 ? 18.618 -7.149 -16.193 1.00 94.75 106 VAL A N 1
ATOM 795 C CA . VAL A 1 106 ? 19.529 -8.262 -16.526 1.00 94.75 106 VAL A CA 1
ATOM 796 C C . VAL A 1 106 ? 20.891 -7.779 -17.039 1.00 94.75 106 VAL A C 1
ATOM 798 O O . VAL A 1 106 ? 21.769 -8.592 -17.315 1.00 94.75 106 VAL A O 1
ATOM 801 N N . VAL A 1 107 ? 21.086 -6.460 -17.117 1.00 95.75 107 VAL A N 1
ATOM 802 C CA . VAL A 1 107 ? 22.332 -5.787 -17.516 1.00 95.75 107 VAL A CA 1
ATOM 803 C C . VAL A 1 107 ? 22.783 -4.800 -16.440 1.00 95.75 107 VAL A C 1
ATOM 805 O O . VAL A 1 107 ? 21.973 -4.315 -15.655 1.00 95.75 107 VAL A O 1
ATOM 808 N N . GLN A 1 108 ? 24.077 -4.471 -16.421 1.00 94.44 108 GLN A N 1
ATOM 809 C CA . GLN A 1 108 ? 24.669 -3.594 -15.400 1.00 94.44 108 GLN A CA 1
ATOM 810 C C . GLN A 1 108 ? 24.383 -2.102 -15.609 1.00 94.44 108 GLN A C 1
ATOM 812 O O . GLN A 1 108 ? 24.483 -1.323 -14.666 1.00 94.44 108 GLN A O 1
ATOM 817 N N . THR A 1 109 ? 24.031 -1.691 -16.827 1.00 94.69 109 THR A N 1
ATOM 818 C CA . THR A 1 109 ? 23.704 -0.304 -17.162 1.00 94.69 109 THR A CA 1
ATOM 819 C C . THR A 1 109 ? 22.546 -0.283 -18.153 1.00 94.69 109 THR A C 1
ATOM 821 O O . THR A 1 109 ? 22.629 -0.836 -19.244 1.00 94.69 109 THR A O 1
ATOM 824 N N . SER A 1 110 ? 21.433 0.333 -17.768 1.00 95.94 110 SER A N 1
ATOM 825 C CA . SER A 1 110 ? 20.303 0.590 -18.661 1.00 95.94 110 SER A CA 1
ATOM 826 C C . SER A 1 110 ? 19.417 1.674 -18.056 1.00 95.94 110 SER A C 1
ATOM 828 O O . SER A 1 110 ? 19.349 1.847 -16.835 1.00 95.94 110 SER A O 1
ATOM 830 N N . THR A 1 111 ? 18.752 2.435 -18.916 1.00 96.94 111 THR A N 1
ATOM 831 C CA . THR A 1 111 ? 17.633 3.295 -18.542 1.00 96.94 111 THR A CA 1
ATOM 832 C C . THR A 1 111 ? 16.562 3.137 -19.605 1.00 96.94 111 THR A C 1
ATOM 834 O O . THR A 1 111 ? 16.847 3.259 -20.794 1.00 96.94 111 THR A O 1
ATOM 837 N N . THR A 1 112 ? 15.340 2.833 -19.185 1.00 95.62 112 THR A N 1
ATOM 838 C CA . THR A 1 112 ? 14.214 2.613 -20.096 1.00 95.62 112 THR A CA 1
ATOM 839 C C . THR A 1 112 ? 12.914 3.092 -19.468 1.00 95.62 112 THR A C 1
ATOM 841 O O . THR A 1 112 ? 12.857 3.382 -18.273 1.00 95.62 112 THR A O 1
ATOM 844 N N . ASN A 1 113 ? 11.862 3.189 -20.268 1.00 94.44 113 ASN A N 1
ATOM 845 C CA . ASN A 1 113 ? 10.521 3.441 -19.769 1.00 94.44 113 ASN A CA 1
ATOM 846 C C . ASN A 1 113 ? 9.798 2.128 -19.439 1.00 94.44 113 ASN A C 1
ATOM 848 O O . ASN A 1 113 ? 10.043 1.090 -20.053 1.00 94.44 113 ASN A O 1
ATOM 852 N N . LEU A 1 114 ? 8.855 2.206 -18.504 1.00 96.25 114 LEU A N 1
ATOM 853 C CA . LEU A 1 114 ? 7.854 1.177 -18.250 1.00 96.25 114 LEU A CA 1
ATOM 854 C C . LEU A 1 114 ? 6.484 1.852 -18.153 1.00 96.25 114 LEU A C 1
ATOM 856 O O . LEU A 1 114 ? 6.306 2.813 -17.409 1.00 96.25 114 LEU A O 1
ATOM 860 N N . ILE A 1 115 ? 5.519 1.344 -18.907 1.00 94.75 115 ILE A N 1
ATOM 861 C CA . ILE A 1 115 ? 4.135 1.801 -18.909 1.00 94.75 115 ILE A CA 1
ATOM 862 C C . ILE A 1 115 ? 3.281 0.698 -18.307 1.00 94.75 115 ILE A C 1
ATOM 864 O O . ILE A 1 115 ? 3.334 -0.452 -18.748 1.00 94.75 115 ILE A O 1
ATOM 868 N N . ILE A 1 116 ? 2.475 1.065 -17.317 1.00 97.12 116 ILE A N 1
ATOM 869 C CA . ILE A 1 116 ? 1.513 0.169 -16.683 1.00 97.12 116 ILE A CA 1
ATOM 870 C C . ILE A 1 116 ? 0.131 0.792 -16.832 1.00 97.12 116 ILE A C 1
ATOM 872 O O . ILE A 1 116 ? -0.089 1.912 -16.375 1.00 97.12 116 ILE A O 1
ATOM 876 N N . ASN A 1 117 ? -0.806 0.072 -17.444 1.00 93.00 117 ASN A N 1
ATOM 877 C CA . ASN A 1 117 ? -2.210 0.473 -17.475 1.00 93.00 117 ASN A CA 1
ATOM 878 C C . ASN A 1 117 ? -3.040 -0.491 -16.640 1.00 93.00 117 ASN A C 1
ATOM 880 O O . ASN A 1 117 ? -2.829 -1.708 -16.653 1.00 93.00 117 ASN A O 1
ATOM 884 N N . THR A 1 118 ? -4.013 0.071 -15.939 1.00 95.44 118 THR A N 1
ATOM 885 C CA . THR A 1 118 ? -5.033 -0.662 -15.208 1.00 95.44 118 THR A CA 1
ATOM 886 C C . THR A 1 118 ? -6.418 -0.276 -15.713 1.00 95.44 118 THR A C 1
ATOM 888 O O . THR A 1 118 ? -6.583 0.605 -16.556 1.00 95.44 118 THR A O 1
ATOM 891 N N . ASN A 1 119 ? -7.449 -0.912 -15.169 1.00 92.38 119 ASN A N 1
ATOM 892 C CA . ASN A 1 119 ? -8.835 -0.494 -15.364 1.00 92.38 119 ASN A CA 1
ATOM 893 C C . ASN A 1 119 ? -9.168 0.900 -14.787 1.00 92.38 119 ASN A C 1
ATOM 895 O O . ASN A 1 119 ? -10.273 1.386 -15.022 1.00 92.38 119 ASN A O 1
ATOM 899 N N . LYS A 1 120 ? -8.270 1.528 -14.013 1.00 90.12 120 LYS A N 1
ATOM 900 C CA . LYS A 1 120 ? -8.505 2.838 -13.379 1.00 90.12 120 LYS A CA 1
ATOM 901 C C . LYS A 1 120 ? -7.458 3.897 -13.718 1.00 90.12 120 LYS A C 1
ATOM 903 O O . LYS A 1 120 ? -7.773 5.083 -13.641 1.00 90.12 120 LYS A O 1
ATOM 908 N N . ARG A 1 121 ? -6.216 3.499 -14.007 1.00 91.00 121 ARG A N 1
ATOM 909 C CA . ARG A 1 121 ? -5.054 4.398 -14.044 1.00 91.00 121 ARG A CA 1
ATOM 910 C C . ARG A 1 121 ? -4.027 3.997 -15.089 1.00 91.00 121 ARG A C 1
ATOM 912 O O . ARG A 1 121 ? -3.945 2.839 -15.492 1.00 91.00 121 ARG A O 1
ATOM 919 N N . SER A 1 122 ? -3.196 4.969 -15.436 1.00 92.25 122 SER A N 1
ATOM 920 C CA . SER A 1 122 ? -1.985 4.782 -16.222 1.00 92.25 122 SER A CA 1
ATOM 921 C C . SER A 1 122 ? -0.798 5.287 -15.416 1.00 92.25 122 SER A C 1
ATOM 923 O O . SER A 1 122 ? -0.854 6.365 -14.828 1.00 92.25 122 SER A O 1
ATOM 925 N N . TYR A 1 123 ? 0.276 4.508 -15.392 1.00 95.50 123 TYR A N 1
ATOM 926 C CA . TYR A 1 123 ? 1.519 4.842 -14.714 1.00 95.50 123 TYR A CA 1
ATOM 927 C C . TYR A 1 123 ? 2.637 4.903 -15.744 1.00 95.50 123 TYR A C 1
ATOM 929 O O . TYR A 1 123 ? 2.868 3.944 -16.483 1.00 95.50 123 TYR A O 1
ATOM 937 N N . GLN A 1 124 ? 3.329 6.039 -15.770 1.00 95.44 124 GLN A N 1
ATOM 938 C CA . GLN A 1 124 ? 4.494 6.269 -16.613 1.00 95.44 124 GLN A CA 1
ATOM 939 C C . GLN A 1 124 ? 5.738 6.214 -15.731 1.00 95.44 124 GLN A C 1
ATOM 941 O O . GLN A 1 124 ? 5.896 7.039 -14.828 1.00 95.44 124 GLN A O 1
ATOM 946 N N . LEU A 1 125 ? 6.611 5.235 -15.955 1.00 96.88 125 LEU A N 1
ATOM 947 C CA . LEU A 1 125 ? 7.829 5.054 -15.173 1.00 96.88 125 LEU A CA 1
ATOM 948 C C . LEU A 1 125 ? 9.080 5.212 -16.040 1.00 96.88 125 LEU A C 1
ATOM 950 O O . LEU A 1 125 ? 9.103 4.801 -17.199 1.00 96.88 125 LEU A O 1
ATOM 954 N N . ILE A 1 126 ? 10.143 5.736 -15.432 1.00 97.06 126 ILE A N 1
ATOM 955 C CA . ILE A 1 126 ? 11.527 5.556 -15.883 1.00 97.06 126 ILE A CA 1
ATOM 956 C C . ILE A 1 126 ? 12.186 4.566 -14.927 1.00 97.06 126 ILE A C 1
ATOM 958 O O . ILE A 1 126 ? 12.220 4.806 -13.723 1.00 97.06 126 ILE A O 1
ATOM 962 N N . LEU A 1 127 ? 12.745 3.484 -15.458 1.00 97.38 127 LEU A N 1
ATOM 963 C CA . LEU A 1 127 ? 13.583 2.558 -14.708 1.00 97.38 127 LEU A CA 1
ATOM 964 C C . LEU A 1 127 ? 15.051 2.851 -15.011 1.00 97.38 127 LEU A C 1
ATOM 966 O O . LEU A 1 127 ? 15.433 2.945 -16.178 1.00 97.38 127 LEU A O 1
ATOM 970 N N . THR A 1 128 ? 15.876 2.956 -13.975 1.00 97.19 128 THR A N 1
ATOM 971 C CA . THR A 1 128 ? 17.322 3.181 -14.103 1.00 97.19 128 THR A CA 1
ATOM 972 C C . THR A 1 128 ? 18.083 2.155 -13.274 1.00 97.19 128 THR A C 1
ATOM 974 O O . THR A 1 128 ? 17.747 1.925 -12.114 1.00 97.19 128 THR A O 1
ATOM 977 N N . VAL A 1 129 ? 19.115 1.541 -13.860 1.00 97.31 129 VAL A N 1
ATOM 978 C CA . VAL A 1 129 ? 20.039 0.675 -13.113 1.00 97.31 129 VAL A CA 1
ATOM 979 C C . VAL A 1 129 ? 21.006 1.523 -12.284 1.00 97.31 129 VAL A C 1
ATOM 981 O O . VAL A 1 129 ? 21.604 2.463 -12.807 1.00 97.31 129 VAL A O 1
ATOM 984 N N . SER A 1 130 ? 21.181 1.175 -11.010 1.00 94.88 130 SER A N 1
ATOM 985 C CA . SER A 1 130 ? 22.139 1.796 -10.088 1.00 94.88 130 SER A CA 1
ATOM 986 C C . SER A 1 130 ? 22.776 0.783 -9.128 1.00 94.88 130 SER A C 1
ATOM 988 O O . SER A 1 130 ? 22.431 -0.398 -9.094 1.00 94.88 130 SER A O 1
ATOM 990 N N . ASP A 1 131 ? 23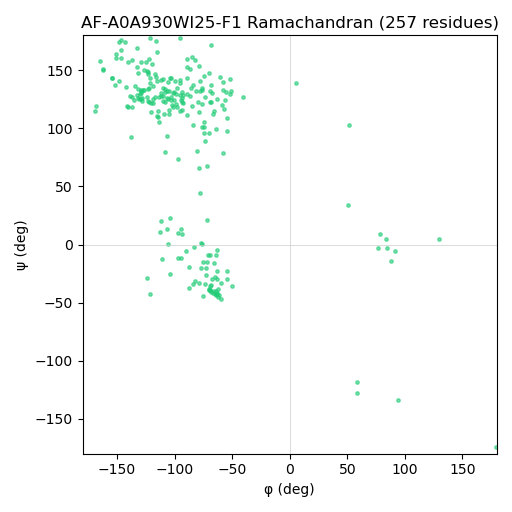.741 1.256 -8.344 1.00 92.62 131 ASP A N 1
ATOM 991 C CA . ASP A 1 131 ? 24.438 0.536 -7.273 1.00 92.62 131 ASP A CA 1
ATOM 992 C C . ASP A 1 131 ? 23.577 0.310 -6.016 1.00 92.62 131 ASP A C 1
ATOM 994 O O . ASP A 1 131 ? 23.825 -0.622 -5.247 1.00 92.62 131 ASP A O 1
ATOM 998 N N . TRP A 1 132 ? 22.521 1.102 -5.842 1.00 92.62 132 TRP A N 1
ATOM 999 C CA . TRP A 1 132 ? 21.427 0.884 -4.893 1.00 92.62 132 TRP A CA 1
ATOM 1000 C C . TRP A 1 132 ? 20.094 0.679 -5.641 1.00 92.62 132 TRP A C 1
ATOM 1002 O O . TRP A 1 132 ? 20.057 0.743 -6.866 1.00 92.62 132 TRP A O 1
ATOM 1012 N N . TYR A 1 133 ? 19.001 0.365 -4.941 1.00 94.75 133 TYR A N 1
ATOM 1013 C CA . TYR A 1 133 ? 17.683 0.166 -5.562 1.00 94.75 133 TYR A CA 1
ATOM 1014 C C . TYR A 1 133 ? 16.543 0.523 -4.613 1.00 94.75 133 TYR A C 1
ATOM 1016 O O . TYR A 1 133 ? 16.744 0.592 -3.400 1.00 94.75 133 TYR A O 1
ATOM 1024 N N . ASN A 1 134 ? 15.345 0.703 -5.166 1.00 96.00 134 ASN A N 1
ATOM 1025 C CA . ASN A 1 134 ? 14.099 0.769 -4.416 1.00 96.00 134 ASN A CA 1
ATOM 1026 C C . ASN A 1 134 ? 13.532 -0.656 -4.267 1.00 96.00 134 ASN A C 1
ATOM 1028 O O . ASN A 1 134 ? 13.115 -1.226 -5.277 1.00 96.00 134 ASN A O 1
ATOM 1032 N N . PRO A 1 135 ? 13.498 -1.256 -3.060 1.00 95.25 135 PRO A N 1
ATOM 1033 C CA . PRO A 1 135 ? 12.961 -2.609 -2.894 1.00 95.25 135 PRO A CA 1
ATOM 1034 C C . PRO A 1 135 ? 11.453 -2.671 -3.129 1.00 95.25 135 PRO A C 1
ATOM 1036 O O . PRO A 1 135 ? 10.969 -3.595 -3.775 1.00 95.25 135 PRO A O 1
ATOM 1039 N N . MET A 1 136 ? 10.736 -1.663 -2.632 1.00 95.62 136 MET A N 1
ATOM 1040 C CA . MET A 1 136 ? 9.290 -1.534 -2.753 1.00 95.62 136 MET A CA 1
ATOM 1041 C C . MET A 1 136 ? 8.924 -0.122 -3.215 1.00 95.62 136 MET A C 1
ATOM 1043 O O . MET A 1 136 ? 9.428 0.866 -2.670 1.00 95.62 136 MET A O 1
ATOM 1047 N N . VAL A 1 137 ? 8.032 -0.019 -4.195 1.00 96.56 137 VAL A N 1
ATOM 1048 C CA . VAL A 1 137 ? 7.491 1.233 -4.734 1.00 96.56 137 VAL A CA 1
ATOM 1049 C C . VAL A 1 137 ? 5.973 1.169 -4.697 1.00 96.56 137 VAL A C 1
ATOM 1051 O O . VAL A 1 137 ? 5.381 0.189 -5.133 1.00 96.56 137 VAL A O 1
ATOM 1054 N N . ARG A 1 138 ? 5.337 2.234 -4.211 1.00 95.75 138 ARG A N 1
ATOM 1055 C CA . ARG A 1 138 ? 3.878 2.381 -4.218 1.00 95.75 138 ARG A CA 1
ATOM 1056 C C . ARG A 1 138 ? 3.457 3.834 -4.397 1.00 95.75 138 ARG A C 1
ATOM 1058 O O . ARG A 1 138 ? 4.289 4.744 -4.382 1.00 95.75 138 ARG A O 1
ATOM 1065 N N . TRP A 1 139 ? 2.152 4.060 -4.494 1.00 93.56 139 TRP A N 1
ATOM 1066 C CA . TRP A 1 139 ? 1.564 5.394 -4.600 1.00 93.56 139 TRP A CA 1
ATOM 1067 C C . TRP A 1 139 ? 0.552 5.663 -3.491 1.00 93.56 139 TRP A C 1
ATOM 1069 O O . TRP A 1 139 ? -0.163 4.769 -3.045 1.00 93.56 139 TRP A O 1
ATOM 1079 N N . SER A 1 140 ? 0.477 6.931 -3.103 1.00 86.56 140 SER A N 1
ATOM 1080 C CA . SER A 1 140 ? -0.657 7.528 -2.408 1.00 86.56 140 SER A CA 1
ATOM 1081 C C . SER A 1 140 ? -1.576 8.210 -3.424 1.00 86.56 140 SER A C 1
ATOM 1083 O O . SER A 1 140 ? -1.119 8.829 -4.386 1.00 86.56 140 SER A O 1
ATOM 1085 N N . TYR A 1 141 ? -2.881 8.112 -3.212 1.00 82.94 141 TYR A N 1
ATOM 1086 C CA . TYR A 1 141 ? -3.935 8.582 -4.115 1.00 82.94 141 TYR A CA 1
ATOM 1087 C C . TYR A 1 141 ? -4.710 9.773 -3.533 1.00 82.94 141 TYR A C 1
ATOM 1089 O O . TYR A 1 141 ? -5.838 10.061 -3.940 1.00 82.94 141 TYR A O 1
ATOM 1097 N N . GLY A 1 142 ? -4.111 10.468 -2.560 1.00 75.62 142 GLY A N 1
ATOM 1098 C CA . GLY A 1 142 ? -4.656 11.680 -1.953 1.00 75.62 142 GLY A CA 1
ATOM 1099 C C . GLY A 1 142 ? -6.038 11.463 -1.331 1.00 75.62 142 GLY A C 1
ATOM 1100 O O . GLY A 1 142 ? -6.196 10.673 -0.400 1.00 75.62 142 GLY A O 1
ATOM 1101 N N . LEU A 1 143 ? -7.046 12.174 -1.850 1.00 61.59 143 LEU A N 1
ATOM 1102 C CA . LEU A 1 143 ? -8.412 12.169 -1.313 1.00 61.59 143 LEU A CA 1
ATOM 1103 C C . LEU A 1 143 ? -9.061 10.781 -1.305 1.00 61.59 143 LEU A C 1
ATOM 1105 O O . LEU A 1 143 ? -9.825 10.483 -0.393 1.00 61.59 143 LEU A O 1
ATOM 1109 N N . GLU A 1 144 ? -8.756 9.917 -2.276 1.00 64.75 144 GLU A N 1
ATOM 1110 C CA . GLU A 1 144 ? -9.341 8.572 -2.314 1.00 64.75 144 GLU A CA 1
ATOM 1111 C C . GLU A 1 144 ? -8.809 7.696 -1.171 1.00 64.75 144 GLU A C 1
ATOM 1113 O O . GLU A 1 144 ? -9.557 6.902 -0.600 1.00 64.75 144 GLU A O 1
ATOM 1118 N N . ASP A 1 145 ? -7.535 7.846 -0.800 1.00 66.25 145 ASP A N 1
ATOM 1119 C CA . ASP A 1 145 ? -6.970 7.132 0.350 1.00 66.25 145 ASP A CA 1
ATOM 1120 C C . ASP A 1 145 ? -7.560 7.660 1.656 1.00 66.25 145 ASP A C 1
ATOM 1122 O O . ASP A 1 145 ? -7.908 6.866 2.527 1.00 66.25 145 ASP A O 1
ATOM 1126 N N . ALA A 1 146 ? -7.764 8.978 1.765 1.00 57.28 146 ALA A N 1
ATOM 1127 C CA . ALA A 1 146 ? -8.432 9.582 2.916 1.00 57.28 146 ALA A CA 1
ATOM 1128 C C . ALA A 1 146 ? -9.884 9.093 3.056 1.00 57.28 146 ALA A C 1
ATOM 1130 O O . ALA A 1 146 ? -10.301 8.694 4.139 1.00 57.28 146 ALA A O 1
ATOM 1131 N N . GLN A 1 147 ? -10.647 9.050 1.960 1.00 54.59 147 GLN A N 1
ATOM 1132 C CA . GLN A 1 147 ? -12.015 8.521 1.958 1.00 54.59 147 GLN A CA 1
ATOM 1133 C C . GLN A 1 147 ? -12.052 7.027 2.285 1.00 54.59 147 GLN A C 1
ATOM 1135 O O . GLN A 1 147 ? -12.884 6.593 3.077 1.00 54.59 147 GLN A O 1
ATOM 1140 N N . THR A 1 148 ? -11.134 6.237 1.722 1.00 64.62 148 THR A N 1
ATOM 1141 C CA . THR A 1 148 ? -11.035 4.801 2.020 1.00 64.62 148 THR A CA 1
ATOM 1142 C C . THR A 1 148 ? -10.688 4.575 3.488 1.00 64.62 148 THR A C 1
ATOM 1144 O O . THR A 1 148 ? -11.292 3.713 4.118 1.00 64.62 148 THR A O 1
ATOM 1147 N N . ALA A 1 149 ? -9.775 5.367 4.055 1.00 66.44 149 ALA A N 1
ATOM 1148 C CA . ALA A 1 149 ? -9.427 5.307 5.469 1.00 66.44 149 ALA A CA 1
ATOM 1149 C C . ALA A 1 149 ? -10.620 5.667 6.365 1.00 66.44 149 ALA A C 1
ATOM 1151 O O . ALA A 1 149 ? -10.875 4.949 7.323 1.00 66.44 149 ALA A O 1
ATOM 1152 N N . LEU A 1 150 ? -11.395 6.703 6.024 1.00 62.16 150 LEU A N 1
ATOM 1153 C CA . LEU A 1 150 ? -12.613 7.075 6.754 1.00 62.16 150 LEU A CA 1
ATOM 1154 C C . LEU A 1 150 ? -13.692 5.986 6.674 1.00 62.16 150 LEU A C 1
ATOM 1156 O O . LEU A 1 150 ? -14.310 5.649 7.678 1.00 62.16 150 LEU A O 1
ATOM 1160 N N . ILE A 1 151 ? -13.904 5.398 5.493 1.00 67.44 151 ILE A N 1
ATOM 1161 C CA . ILE A 1 151 ? -14.849 4.286 5.315 1.00 67.44 151 ILE A CA 1
ATOM 1162 C C . ILE A 1 151 ? -14.373 3.052 6.082 1.00 67.44 151 ILE A C 1
ATOM 1164 O O . ILE A 1 151 ? -15.192 2.360 6.679 1.00 67.44 151 ILE A O 1
ATOM 1168 N N . GLN A 1 152 ? -13.071 2.761 6.074 1.00 67.81 152 GLN A N 1
ATOM 1169 C CA . GLN A 1 152 ? -12.510 1.643 6.823 1.00 67.81 152 GLN A CA 1
ATOM 1170 C C . GLN A 1 152 ? -12.628 1.880 8.327 1.00 67.81 152 GLN A C 1
ATOM 1172 O O . GLN A 1 152 ? -13.050 0.973 9.023 1.00 67.81 152 GLN A O 1
ATOM 1177 N N . GLN A 1 153 ? -12.371 3.094 8.814 1.00 65.75 153 GLN A N 1
ATOM 1178 C CA . GLN A 1 153 ? -12.604 3.469 10.210 1.00 65.75 153 GLN A CA 1
ATOM 1179 C C . GLN A 1 153 ? -14.076 3.310 10.592 1.00 65.75 153 GLN A C 1
ATOM 1181 O O . GLN A 1 153 ? -14.368 2.660 11.586 1.00 65.75 153 GLN A O 1
ATOM 1186 N N . ALA A 1 154 ? -15.008 3.790 9.765 1.00 64.19 154 ALA A N 1
ATOM 1187 C CA . ALA A 1 154 ? -16.438 3.607 10.005 1.00 64.19 154 ALA A CA 1
ATOM 1188 C C . ALA A 1 154 ? -16.847 2.121 9.990 1.00 64.19 154 ALA A C 1
ATOM 1190 O O . ALA A 1 154 ? -17.669 1.690 10.796 1.00 64.19 154 ALA A O 1
ATOM 1191 N N . LYS A 1 155 ? -16.262 1.309 9.099 1.00 61.41 155 LYS A N 1
ATOM 1192 C CA . LYS A 1 155 ? -16.486 -0.144 9.052 1.00 61.41 155 LYS A CA 1
ATOM 1193 C C . LYS A 1 155 ? -15.856 -0.865 10.232 1.00 61.41 155 LYS A C 1
ATOM 1195 O O . LYS A 1 155 ? -16.460 -1.802 10.738 1.00 61.41 155 LYS A O 1
ATOM 1200 N N . ASP A 1 156 ? -14.681 -0.451 10.679 1.00 61.47 156 ASP A N 1
ATOM 1201 C CA . ASP A 1 156 ? -14.009 -1.010 11.846 1.00 61.47 156 ASP A CA 1
ATOM 1202 C C . ASP A 1 156 ? -14.779 -0.634 13.114 1.00 61.47 156 ASP A C 1
ATOM 1204 O O . ASP A 1 156 ? -14.991 -1.493 13.958 1.00 61.47 156 ASP A O 1
ATOM 1208 N N . GLU A 1 157 ? -15.316 0.583 13.212 1.00 58.94 157 GLU A N 1
ATOM 1209 C CA . GLU A 1 157 ? -16.243 0.995 14.272 1.00 58.94 157 GLU A CA 1
ATOM 1210 C C . GLU A 1 157 ? -17.535 0.164 14.254 1.00 58.94 157 GLU A C 1
ATOM 1212 O O . GLU A 1 157 ? -17.970 -0.317 15.301 1.00 58.94 157 GLU A O 1
ATOM 1217 N N . GLN A 1 158 ? -18.114 -0.089 13.075 1.00 54.34 158 GLN A N 1
ATOM 1218 C CA . GLN A 1 158 ? -19.286 -0.962 12.918 1.00 54.34 158 GLN A CA 1
ATOM 1219 C C . GLN A 1 158 ? -18.971 -2.438 13.206 1.00 54.34 158 GLN A C 1
ATOM 1221 O O . GLN A 1 158 ? -19.797 -3.144 13.776 1.00 54.34 158 GLN A O 1
ATOM 1226 N N . THR A 1 159 ? -17.774 -2.918 12.870 1.00 51.59 159 THR A N 1
ATOM 1227 C CA . THR A 1 159 ? -17.346 -4.306 13.108 1.00 51.59 159 THR A CA 1
ATOM 1228 C C . THR A 1 159 ? -16.932 -4.512 14.565 1.00 51.59 159 THR A C 1
ATOM 1230 O O . THR A 1 159 ? -17.179 -5.570 15.130 1.00 51.59 159 THR A O 1
ATOM 1233 N N . ILE A 1 160 ? -16.367 -3.500 15.226 1.00 49.53 160 ILE A N 1
ATOM 1234 C CA . ILE A 1 160 ? -16.181 -3.474 16.682 1.00 49.53 160 ILE A CA 1
ATOM 1235 C C . ILE A 1 160 ? -17.550 -3.475 17.373 1.00 49.53 160 ILE A C 1
ATOM 1237 O O . ILE A 1 160 ? -17.722 -4.204 18.344 1.00 49.53 160 ILE A O 1
ATOM 1241 N N . ALA A 1 161 ? -18.537 -2.737 16.854 1.00 48.06 161 ALA A N 1
ATOM 1242 C CA . ALA A 1 161 ? -19.906 -2.767 17.371 1.00 48.06 161 ALA A CA 1
ATOM 1243 C C . ALA A 1 161 ? -20.628 -4.108 17.128 1.00 48.06 161 ALA A C 1
ATOM 1245 O O . ALA A 1 161 ? -21.474 -4.478 17.933 1.00 48.06 161 ALA A O 1
ATOM 1246 N N . ALA A 1 162 ? -20.297 -4.845 16.063 1.00 44.88 162 ALA A N 1
ATOM 1247 C CA . ALA A 1 162 ? -20.885 -6.154 15.762 1.00 44.88 162 ALA A CA 1
ATOM 1248 C C . ALA A 1 162 ? -20.203 -7.324 16.502 1.00 44.88 162 ALA A C 1
ATOM 1250 O O . ALA A 1 162 ? -20.867 -8.286 16.879 1.00 44.88 162 ALA A O 1
ATOM 1251 N N . ASP A 1 163 ? -18.886 -7.252 16.722 1.00 44.00 163 ASP A N 1
ATOM 1252 C CA . ASP A 1 163 ? -18.096 -8.306 17.384 1.00 44.00 163 ASP A CA 1
ATOM 1253 C C . ASP A 1 163 ? -18.077 -8.147 18.918 1.00 44.00 163 ASP A C 1
ATOM 1255 O O . ASP A 1 163 ? -17.864 -9.101 19.667 1.00 44.00 163 ASP A O 1
ATOM 1259 N N . MET A 1 164 ? -18.386 -6.945 19.414 1.00 46.34 164 MET A N 1
ATOM 1260 C CA . MET A 1 164 ? -18.984 -6.780 20.735 1.00 46.34 164 MET A CA 1
ATOM 1261 C C . MET A 1 164 ? -20.472 -7.054 20.579 1.00 46.34 164 MET A C 1
ATOM 1263 O O . MET A 1 164 ? -21.245 -6.117 20.433 1.00 46.34 164 MET A O 1
ATOM 1267 N N . SER A 1 165 ? -20.862 -8.328 20.545 1.00 46.78 165 SER A N 1
ATOM 1268 C CA . SER A 1 165 ? -22.260 -8.760 20.502 1.00 46.78 165 SER A CA 1
ATOM 1269 C C . SER A 1 165 ? -23.027 -8.206 21.716 1.00 46.78 165 SER A C 1
ATOM 1271 O O . SER A 1 165 ? -23.217 -8.902 22.711 1.00 46.78 165 SER A O 1
ATOM 1273 N N . VAL A 1 166 ? -23.411 -6.939 21.645 1.00 45.00 166 VAL A N 1
ATOM 1274 C CA . VAL A 1 166 ? -24.426 -6.320 22.472 1.00 45.00 166 VAL A CA 1
ATOM 1275 C C . VAL A 1 166 ? -25.717 -6.827 21.871 1.00 45.00 166 VAL A C 1
ATOM 1277 O O . VAL A 1 166 ? -26.132 -6.380 20.802 1.00 45.00 166 VAL A O 1
ATOM 1280 N N . THR A 1 167 ? -26.313 -7.824 22.512 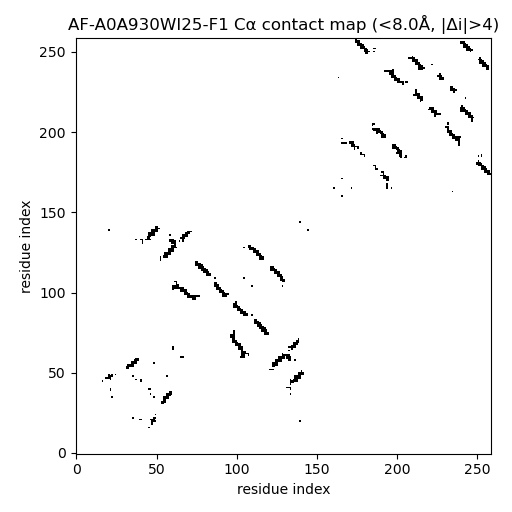1.00 47.03 167 THR A N 1
ATOM 1281 C CA . THR A 1 167 ? -27.425 -8.613 21.955 1.00 47.03 167 THR A CA 1
ATOM 1282 C C . THR A 1 167 ? -28.689 -7.770 21.701 1.00 47.03 167 THR A C 1
ATOM 1284 O O . THR A 1 167 ? -29.657 -8.245 21.114 1.00 47.03 167 THR A O 1
ATOM 1287 N N . SER A 1 168 ? -28.684 -6.491 22.085 1.00 49.78 168 SER A N 1
ATOM 1288 C CA . SER A 1 168 ? -29.714 -5.508 21.749 1.00 49.78 168 SER A CA 1
ATOM 1289 C C . SER A 1 168 ? -29.236 -4.097 22.103 1.00 49.78 168 SER A C 1
ATOM 1291 O O . SER A 1 168 ? -29.009 -3.818 23.282 1.00 49.78 168 SER A O 1
ATOM 1293 N N . VAL A 1 169 ? -29.134 -3.196 21.117 1.00 52.19 169 VAL A N 1
ATOM 1294 C CA . VAL A 1 169 ? -28.842 -1.757 21.332 1.00 52.19 169 VAL A CA 1
ATOM 1295 C C . VAL A 1 169 ? -29.836 -1.132 22.324 1.00 52.19 169 VAL A C 1
ATOM 1297 O O . VAL A 1 169 ? -29.468 -0.262 23.109 1.00 52.19 169 VAL A O 1
ATOM 1300 N N . ASP A 1 170 ? -31.062 -1.659 22.368 1.00 53.69 170 ASP A N 1
ATOM 1301 C CA . ASP A 1 170 ? -32.149 -1.204 23.241 1.00 53.69 170 ASP A CA 1
ATOM 1302 C C . ASP A 1 170 ? -31.956 -1.527 24.739 1.00 53.69 170 ASP A C 1
ATOM 1304 O O . ASP A 1 170 ? -32.731 -1.052 25.567 1.00 53.69 170 ASP A O 1
ATOM 1308 N N . LYS A 1 171 ? -30.945 -2.329 25.118 1.00 61.19 171 LYS A N 1
ATOM 1309 C CA . LYS A 1 171 ? -30.659 -2.707 26.523 1.00 61.19 171 LYS A CA 1
ATOM 1310 C C . LYS A 1 171 ? -29.349 -2.140 27.069 1.00 61.19 171 LYS A C 1
ATOM 1312 O O . LYS A 1 171 ? -28.905 -2.546 28.141 1.00 61.19 171 LYS A O 1
ATOM 1317 N N . LEU A 1 172 ? -28.724 -1.211 26.351 1.00 75.25 172 LEU A N 1
ATOM 1318 C CA . LEU A 1 172 ? -27.463 -0.622 26.780 1.00 75.25 172 LEU A CA 1
ATOM 1319 C C . LEU A 1 172 ? -27.638 0.273 28.012 1.00 75.25 172 LEU A C 1
ATOM 1321 O O . LEU A 1 172 ? -28.367 1.265 27.991 1.00 75.25 172 LEU A O 1
ATOM 1325 N N . ASN A 1 173 ? -26.906 -0.045 29.076 1.00 76.25 173 ASN A N 1
ATOM 1326 C CA . ASN A 1 173 ? -26.808 0.760 30.280 1.00 76.25 173 ASN A CA 1
ATOM 1327 C C . ASN A 1 173 ? -25.459 1.492 30.331 1.00 76.25 173 ASN A C 1
ATOM 1329 O O . ASN A 1 173 ? -24.408 0.885 30.521 1.00 76.25 173 ASN A O 1
ATOM 1333 N N . PHE A 1 174 ? -25.501 2.821 30.215 1.00 82.19 174 PHE A N 1
ATOM 1334 C CA . PHE A 1 174 ? -24.334 3.713 30.296 1.00 82.19 174 PHE A CA 1
ATOM 1335 C C . PHE A 1 174 ? -24.139 4.331 31.692 1.00 82.19 174 PHE A C 1
ATOM 1337 O O . PHE A 1 174 ? -23.340 5.252 31.870 1.00 82.19 174 PHE A O 1
ATOM 1344 N N . SER A 1 175 ? -24.881 3.865 32.701 1.00 83.62 175 SER A N 1
ATOM 1345 C CA . SER A 1 175 ? -24.914 4.458 34.042 1.00 83.62 175 SER A CA 1
ATOM 1346 C C . SER A 1 175 ? -23.692 4.058 34.868 1.00 83.62 175 SER A C 1
ATOM 1348 O O . SER A 1 175 ? -23.799 3.379 35.883 1.00 83.62 175 SER A O 1
ATOM 1350 N N . TYR A 1 176 ? -22.511 4.510 34.456 1.00 86.31 176 TYR A N 1
ATOM 1351 C CA . TYR A 1 176 ? -21.241 4.257 35.130 1.00 86.31 176 TYR A CA 1
ATOM 1352 C C . TYR A 1 176 ? -20.559 5.564 35.541 1.00 86.31 176 TYR A C 1
ATOM 1354 O O . TYR A 1 176 ? -20.620 6.586 34.857 1.00 86.31 176 TYR A O 1
ATOM 1362 N N . LYS A 1 177 ? -19.900 5.548 36.698 1.00 90.44 177 LYS A N 1
ATOM 1363 C CA . LYS A 1 177 ? -19.022 6.614 37.178 1.00 90.44 177 LYS A CA 1
ATOM 1364 C C . LYS A 1 177 ? -17.587 6.111 37.133 1.00 90.44 177 LYS A C 1
ATOM 1366 O O . LYS A 1 177 ? -17.271 5.118 37.780 1.00 90.44 177 LYS A O 1
ATOM 1371 N N . CYS A 1 178 ? -16.727 6.828 36.418 1.00 90.12 178 CYS A N 1
ATOM 1372 C CA . CYS A 1 178 ? -15.296 6.552 36.387 1.00 90.12 178 CYS A CA 1
ATOM 1373 C C . CYS A 1 178 ? -14.538 7.641 37.149 1.00 90.12 178 CYS A C 1
ATOM 1375 O O . CYS A 1 178 ? -14.788 8.832 36.958 1.00 90.12 178 CYS A O 1
ATOM 1377 N N . THR A 1 179 ? -13.606 7.243 38.006 1.00 94.25 179 THR A N 1
ATOM 1378 C CA . THR A 1 179 ? -12.647 8.135 38.660 1.00 94.25 179 THR A CA 1
ATOM 1379 C C . THR A 1 179 ? -11.238 7.612 38.427 1.00 94.25 179 THR A C 1
ATOM 1381 O O . THR A 1 179 ? -11.025 6.413 38.269 1.00 94.25 179 THR A O 1
ATOM 1384 N N . VAL A 1 180 ? -10.262 8.514 38.378 1.00 93.88 180 VAL A N 1
ATOM 1385 C CA . VAL A 1 180 ? -8.861 8.162 38.142 1.00 93.88 180 VAL A CA 1
ATOM 1386 C C . VAL A 1 180 ? -7.985 8.760 39.231 1.00 93.88 180 VAL A C 1
ATOM 1388 O O . VAL A 1 180 ? -8.109 9.936 39.579 1.00 93.88 180 VAL A O 1
ATOM 1391 N N . LYS A 1 181 ? -7.097 7.932 39.769 1.00 93.81 181 LYS A N 1
ATOM 1392 C CA . LYS A 1 181 ? -5.983 8.316 40.627 1.00 93.81 181 LYS A CA 1
ATOM 1393 C C . LYS A 1 181 ? -4.701 8.098 39.827 1.00 93.81 181 LYS A C 1
ATOM 1395 O O . LYS A 1 181 ? -4.509 7.012 39.292 1.00 93.81 181 LYS A O 1
ATOM 1400 N N . GLY A 1 182 ? -3.855 9.124 39.746 1.00 92.56 182 GLY A N 1
ATOM 1401 C CA . GLY A 1 182 ? -2.635 9.093 38.935 1.00 92.56 182 GLY A CA 1
ATOM 1402 C C . GLY A 1 182 ? -2.852 9.674 37.537 1.00 92.56 182 GLY A C 1
ATOM 1403 O O . GLY A 1 182 ? -3.425 10.759 37.393 1.00 92.56 182 GLY A O 1
ATOM 1404 N N . ASN A 1 183 ? -2.368 8.981 36.509 1.00 89.56 183 ASN A N 1
ATOM 1405 C CA . ASN A 1 183 ? -2.391 9.445 35.127 1.00 89.56 183 ASN A CA 1
ATOM 1406 C C . ASN A 1 183 ? -3.820 9.546 34.563 1.00 89.56 183 ASN A C 1
ATOM 1408 O O . ASN A 1 183 ? -4.488 8.545 34.303 1.00 89.56 183 ASN A O 1
ATOM 1412 N N . LYS A 1 184 ? -4.263 10.781 34.302 1.00 89.56 184 LYS A N 1
ATOM 1413 C CA . LYS A 1 184 ? -5.606 11.081 33.782 1.00 89.56 184 LYS A CA 1
ATOM 1414 C C . LYS A 1 184 ? -5.879 10.497 32.393 1.00 89.56 184 LYS A C 1
ATOM 1416 O O . LYS A 1 184 ? -7.042 10.281 32.072 1.00 89.56 184 LYS A O 1
ATOM 1421 N N . ASN A 1 185 ? -4.845 10.199 31.603 1.00 88.62 185 ASN A N 1
ATOM 1422 C CA . ASN A 1 185 ? -5.007 9.602 30.273 1.00 88.62 185 ASN A CA 1
ATOM 1423 C C . ASN A 1 185 ? -5.585 8.180 30.329 1.00 88.62 185 ASN A C 1
ATOM 1425 O O . ASN A 1 185 ? -6.066 7.686 29.315 1.00 88.62 185 ASN A O 1
ATOM 1429 N N . TYR A 1 186 ? -5.563 7.529 31.497 1.00 92.56 186 TYR A N 1
ATOM 1430 C CA . TYR A 1 186 ? -6.180 6.218 31.692 1.00 92.56 186 TYR A CA 1
ATOM 1431 C C . TYR A 1 186 ? -7.676 6.280 31.985 1.00 92.56 186 TYR A C 1
ATOM 1433 O O . TYR A 1 186 ? -8.298 5.232 32.121 1.00 92.56 186 TYR A O 1
ATOM 1441 N N . LEU A 1 187 ? -8.283 7.465 32.081 1.00 91.44 187 LEU A N 1
ATOM 1442 C CA . LEU A 1 187 ? -9.728 7.545 32.236 1.00 91.44 187 LEU A CA 1
ATOM 1443 C C . LEU A 1 187 ? -10.415 6.959 30.980 1.00 91.44 187 LEU A C 1
ATOM 1445 O O . LEU A 1 187 ? -10.104 7.399 29.871 1.00 91.44 187 LEU A O 1
ATOM 1449 N N . PRO A 1 188 ? -11.325 5.977 31.125 1.00 89.88 188 PRO A N 1
ATOM 1450 C CA . PRO A 1 188 ? -12.072 5.435 29.998 1.00 89.88 188 PRO A CA 1
ATOM 1451 C C . PRO A 1 188 ? -12.906 6.525 29.320 1.00 89.88 188 PRO A C 1
ATOM 1453 O O . PRO A 1 188 ? -13.468 7.389 29.994 1.00 89.88 188 PRO A O 1
ATOM 1456 N N . GLU A 1 189 ? -13.026 6.455 27.997 1.00 87.38 189 GLU A N 1
ATOM 1457 C CA . GLU A 1 189 ? -13.923 7.324 27.229 1.00 87.38 189 GLU A CA 1
ATOM 1458 C C . GLU A 1 189 ? -15.382 6.969 27.500 1.00 87.38 189 GLU A C 1
ATOM 1460 O O . GLU A 1 189 ? -16.245 7.840 27.592 1.00 87.38 189 GLU A O 1
ATOM 1465 N N . THR A 1 190 ? -15.686 5.674 27.613 1.00 85.38 190 THR A N 1
ATOM 1466 C CA . THR A 1 190 ? -17.047 5.196 27.872 1.00 85.38 190 THR A CA 1
ATOM 1467 C C . THR A 1 190 ? -17.014 3.833 28.553 1.00 85.38 190 THR A C 1
ATOM 1469 O O . THR A 1 190 ? -16.180 2.988 28.232 1.00 85.38 190 THR A O 1
ATOM 1472 N N . VAL A 1 191 ? -17.949 3.605 29.476 1.00 87.69 191 VAL A N 1
ATOM 1473 C CA . VAL A 1 191 ? -18.223 2.290 30.068 1.00 87.69 191 VAL A CA 1
ATOM 1474 C C . VAL A 1 191 ? -19.714 2.022 29.959 1.00 87.69 191 VAL A C 1
ATOM 1476 O O . VAL A 1 191 ? -20.516 2.898 30.286 1.00 87.69 191 VAL A O 1
ATOM 1479 N N . PHE A 1 192 ? -20.077 0.832 29.494 1.00 85.44 192 PHE A N 1
ATOM 1480 C CA . PHE A 1 192 ? -21.468 0.413 29.384 1.00 85.44 192 PHE A CA 1
ATOM 1481 C C . PHE A 1 192 ? -21.614 -1.100 29.516 1.00 85.44 192 PHE A C 1
ATOM 1483 O O . PHE A 1 192 ? -20.652 -1.848 29.336 1.00 85.44 192 PHE A O 1
ATOM 1490 N N . ASP A 1 193 ? -22.825 -1.544 29.824 1.00 86.00 193 ASP A N 1
ATOM 1491 C CA . ASP A 1 193 ? -23.201 -2.954 29.832 1.00 86.00 193 ASP A CA 1
ATOM 1492 C C . ASP A 1 193 ? -24.474 -3.195 29.016 1.00 86.00 193 ASP A C 1
ATOM 1494 O O . ASP A 1 193 ? -25.248 -2.269 28.794 1.00 86.00 193 ASP A O 1
ATOM 1498 N N . ASP A 1 194 ? -24.681 -4.421 28.545 1.00 78.19 194 ASP A N 1
ATOM 1499 C CA . ASP A 1 194 ? -25.879 -4.845 27.801 1.00 78.19 194 ASP A CA 1
ATOM 1500 C C . ASP A 1 194 ? -26.817 -5.747 28.629 1.00 78.19 194 ASP A C 1
ATOM 1502 O O . ASP A 1 194 ? -27.719 -6.391 28.090 1.00 78.19 194 ASP A O 1
ATOM 1506 N N . GLY A 1 195 ? -26.597 -5.809 29.948 1.00 81.69 195 GLY A N 1
ATOM 1507 C CA . GLY A 1 195 ? -27.247 -6.747 30.862 1.00 81.69 195 GLY A CA 1
ATOM 1508 C C . GLY A 1 195 ? -26.533 -8.095 31.019 1.00 81.69 195 GLY A C 1
ATOM 1509 O O . GLY A 1 195 ? -26.805 -8.794 31.995 1.00 81.69 195 GLY A O 1
ATOM 1510 N N . GLU A 1 196 ? -25.587 -8.441 30.142 1.00 83.19 196 GLU A N 1
ATOM 1511 C CA . GLU A 1 196 ? -24.806 -9.684 30.210 1.00 83.19 196 GLU A CA 1
ATOM 1512 C C . GLU A 1 196 ? -23.298 -9.424 30.292 1.00 83.19 196 GLU A C 1
ATOM 1514 O O . GLU A 1 196 ? -22.606 -10.053 31.090 1.00 83.19 196 GLU A O 1
ATOM 1519 N N . LYS A 1 197 ? -22.781 -8.477 29.511 1.00 85.75 197 LYS A N 1
ATOM 1520 C CA . LYS A 1 197 ? -21.365 -8.137 29.362 1.00 85.75 197 LYS A CA 1
ATOM 1521 C C . LYS A 1 197 ? -21.134 -6.667 29.679 1.00 85.75 197 LYS A C 1
ATOM 1523 O O . LYS A 1 197 ? -21.958 -5.815 29.358 1.00 85.75 197 LYS A O 1
ATOM 1528 N N . THR A 1 198 ? -19.976 -6.349 30.251 1.00 89.06 198 THR A N 1
ATOM 1529 C CA . THR A 1 198 ? -19.509 -4.964 30.400 1.00 89.06 198 THR A CA 1
ATOM 1530 C C . THR A 1 198 ? -18.381 -4.680 29.416 1.00 89.06 198 THR A C 1
ATOM 1532 O O . THR A 1 198 ? -17.403 -5.426 29.338 1.00 89.06 198 THR A O 1
ATOM 1535 N N . VAL A 1 199 ? -18.489 -3.555 28.713 1.00 88.12 199 VAL A N 1
ATOM 1536 C CA . VAL A 1 199 ? -17.478 -3.019 27.803 1.00 88.12 199 VAL A CA 1
ATOM 1537 C C . VAL A 1 199 ? -16.890 -1.738 28.389 1.00 88.12 199 VAL A C 1
ATOM 1539 O O . VAL A 1 199 ? -17.606 -0.809 28.763 1.00 88.12 199 VAL A O 1
ATOM 1542 N N . ILE A 1 200 ? -15.562 -1.671 28.427 1.00 91.94 200 ILE A N 1
ATOM 1543 C CA . ILE A 1 200 ? -14.785 -0.506 28.851 1.00 91.94 200 ILE A CA 1
ATOM 1544 C C . ILE A 1 200 ? -13.992 -0.018 27.638 1.00 91.94 200 ILE A C 1
ATOM 1546 O O . ILE A 1 200 ? -13.063 -0.690 27.189 1.00 91.94 200 ILE A O 1
ATOM 1550 N N . ARG A 1 201 ? -14.353 1.149 27.102 1.00 87.19 201 ARG A N 1
ATOM 1551 C CA . ARG A 1 201 ? -13.653 1.795 25.987 1.00 87.19 201 ARG A CA 1
ATOM 1552 C C . ARG A 1 201 ? -12.627 2.783 26.526 1.00 87.19 201 ARG A C 1
ATOM 1554 O O . ARG A 1 201 ? -12.981 3.774 27.162 1.00 87.19 201 ARG A O 1
ATOM 1561 N N . MET A 1 202 ? -11.359 2.511 26.261 1.00 90.88 202 MET A N 1
ATOM 1562 C CA . MET A 1 202 ? -10.232 3.356 26.646 1.00 90.88 202 MET A CA 1
ATOM 1563 C C . MET A 1 202 ? -9.930 4.391 25.565 1.00 90.88 202 MET A C 1
ATOM 1565 O O . MET A 1 202 ? -10.256 4.191 24.398 1.00 90.88 202 MET A O 1
ATOM 1569 N N . ASN A 1 203 ? -9.229 5.462 25.933 1.00 86.25 203 ASN A N 1
ATOM 1570 C CA . ASN A 1 203 ? -8.643 6.360 24.944 1.00 86.25 203 ASN A CA 1
ATOM 1571 C C . ASN A 1 203 ? -7.679 5.569 24.023 1.00 86.25 203 ASN A C 1
ATOM 1573 O O . ASN A 1 203 ? -6.841 4.827 24.546 1.00 86.25 203 ASN A O 1
ATOM 1577 N N . PRO A 1 204 ? -7.741 5.723 22.683 1.00 81.25 204 PRO A N 1
ATOM 1578 C CA . PRO A 1 204 ? -6.863 5.024 21.735 1.00 81.25 204 PRO A CA 1
ATOM 1579 C C . PRO A 1 204 ? -5.354 5.192 21.990 1.00 81.25 204 PRO A C 1
ATOM 1581 O O . PRO A 1 204 ? -4.554 4.359 21.564 1.00 81.25 204 PRO A O 1
ATOM 1584 N N . GLY A 1 205 ? -4.942 6.255 22.688 1.00 83.25 205 GLY A N 1
ATOM 1585 C CA . GLY A 1 205 ? -3.555 6.479 23.101 1.00 83.25 205 GLY A CA 1
ATOM 1586 C C . GLY A 1 205 ? -3.064 5.550 24.222 1.00 83.25 205 GLY A C 1
ATOM 1587 O O . GLY A 1 205 ? -1.856 5.450 24.443 1.00 83.25 205 GLY A O 1
ATOM 1588 N N . VAL A 1 206 ? -3.963 4.852 24.925 1.00 86.25 206 VAL A N 1
ATOM 1589 C CA . VAL A 1 206 ? -3.622 3.915 26.005 1.00 86.25 206 VAL A CA 1
ATOM 1590 C C . VAL A 1 206 ? -3.276 2.552 25.412 1.00 86.25 206 VAL A C 1
ATOM 1592 O O . VAL A 1 206 ? -4.152 1.783 25.033 1.00 86.25 206 VAL A O 1
ATOM 1595 N N . LYS A 1 207 ? -1.977 2.242 25.355 1.00 83.69 207 LYS A N 1
ATOM 1596 C CA . LYS A 1 207 ? -1.468 0.964 24.821 1.00 83.69 207 LYS A CA 1
ATOM 1597 C C . LYS A 1 207 ? -1.170 -0.096 25.887 1.00 83.69 207 LYS A C 1
ATOM 1599 O O . LYS A 1 207 ? -0.906 -1.244 25.543 1.00 83.69 207 LYS A O 1
ATOM 1604 N N . LEU A 1 208 ? -1.155 0.287 27.163 1.00 86.75 208 LEU A N 1
ATOM 1605 C CA . LEU A 1 208 ? -0.811 -0.605 28.272 1.00 86.75 208 LEU A CA 1
ATOM 1606 C C . LEU A 1 208 ? -2.038 -1.412 28.719 1.00 86.75 208 LEU A C 1
ATOM 1608 O O . LEU A 1 208 ? -3.118 -0.846 28.857 1.00 86.75 208 LEU A O 1
ATOM 1612 N N . LEU A 1 209 ? -1.867 -2.709 28.991 1.00 90.44 209 LEU A N 1
ATOM 1613 C CA . LEU A 1 209 ? -2.928 -3.555 29.547 1.00 90.44 209 LEU A CA 1
ATOM 1614 C C . LEU A 1 209 ? -2.942 -3.469 31.083 1.00 90.44 209 LEU A C 1
ATOM 1616 O O . LEU A 1 209 ? -1.897 -3.683 31.702 1.00 90.44 209 LEU A O 1
ATOM 1620 N N . PRO A 1 210 ? -4.093 -3.178 31.714 1.00 93.56 210 PRO A N 1
ATOM 1621 C CA . PRO A 1 210 ? -4.194 -3.132 33.166 1.00 93.56 210 PRO A CA 1
ATOM 1622 C C . PRO A 1 210 ? -4.394 -4.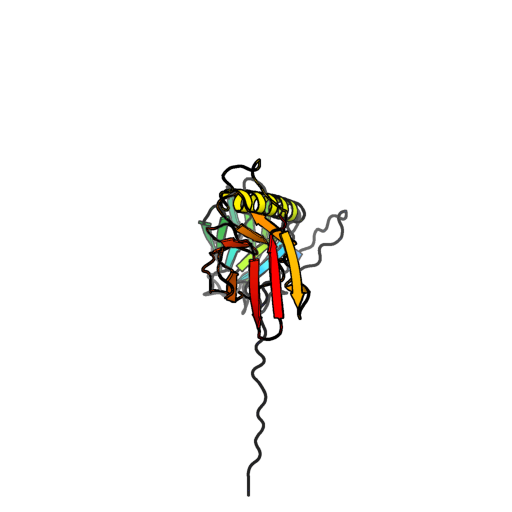525 33.770 1.00 93.56 210 PRO A C 1
ATOM 1624 O O . PRO A 1 210 ? -4.950 -5.426 33.139 1.00 93.56 210 PRO A O 1
ATOM 1627 N N . ALA A 1 211 ? -4.062 -4.663 35.052 1.00 94.50 211 ALA A N 1
ATOM 1628 C CA . ALA A 1 211 ? -4.675 -5.690 35.886 1.00 94.50 211 ALA A CA 1
ATOM 1629 C C . ALA A 1 211 ? -6.094 -5.231 36.258 1.00 94.50 211 ALA A C 1
ATOM 1631 O O . ALA A 1 211 ? -6.264 -4.162 36.853 1.00 94.50 211 ALA A O 1
ATOM 1632 N N . LEU A 1 212 ? -7.108 -6.018 35.886 1.00 95.56 212 LEU A N 1
ATOM 1633 C CA . LEU A 1 212 ? -8.513 -5.678 36.097 1.00 95.56 212 LEU A CA 1
ATOM 1634 C C . LEU A 1 212 ? -9.065 -6.444 37.298 1.00 95.56 212 LEU A C 1
ATOM 1636 O O . LEU A 1 212 ? -9.127 -7.671 37.297 1.00 95.56 212 LEU A O 1
ATOM 1640 N N . PHE A 1 213 ? -9.491 -5.706 38.315 1.00 93.94 213 PHE A N 1
ATOM 1641 C CA . PHE A 1 213 ? -10.123 -6.251 39.507 1.00 93.94 213 PHE A CA 1
ATOM 1642 C C . PHE A 1 213 ? -11.601 -5.884 39.552 1.00 93.94 213 PHE A C 1
ATOM 1644 O O . PHE A 1 213 ? -11.964 -4.760 39.220 1.00 93.94 213 PHE A O 1
ATOM 1651 N N . ILE A 1 214 ? -12.450 -6.793 40.017 1.00 94.00 214 ILE A N 1
ATOM 1652 C CA . ILE A 1 214 ? -13.884 -6.554 40.214 1.00 94.00 214 ILE A CA 1
ATOM 1653 C C . ILE A 1 214 ? -14.281 -6.856 41.653 1.00 94.00 214 ILE A C 1
ATOM 1655 O O . ILE A 1 214 ? -13.707 -7.737 42.301 1.00 94.00 214 ILE A O 1
ATOM 1659 N N . ARG A 1 215 ? -15.289 -6.142 42.153 1.00 90.25 215 ARG A N 1
ATOM 1660 C CA . ARG A 1 215 ? -15.957 -6.482 43.409 1.00 90.25 215 ARG A CA 1
ATOM 1661 C C . ARG A 1 215 ? -17.195 -7.305 43.089 1.00 90.25 215 ARG A C 1
ATOM 1663 O O . ARG A 1 215 ? -18.135 -6.786 42.491 1.00 90.25 215 ARG A O 1
ATOM 1670 N N . GLU A 1 216 ? -17.189 -8.558 43.518 1.00 78.12 216 GLU A N 1
ATOM 1671 C CA . GLU A 1 216 ? -18.339 -9.446 43.354 1.00 78.12 216 GLU A CA 1
ATOM 1672 C C . GLU A 1 216 ? -19.509 -9.014 44.260 1.00 78.12 216 GLU A C 1
ATOM 1674 O O . GLU A 1 216 ? -19.274 -8.533 45.380 1.00 78.12 216 GLU A O 1
ATOM 1679 N N . PRO A 1 217 ? -20.769 -9.213 43.833 1.00 71.44 217 PRO A N 1
ATOM 1680 C CA . PRO A 1 217 ? -21.937 -8.945 44.663 1.00 71.44 217 PRO A CA 1
ATOM 1681 C C . PRO A 1 217 ? -21.838 -9.640 46.029 1.00 71.44 217 PRO A C 1
ATOM 1683 O O . PRO A 1 217 ? -21.546 -10.831 46.127 1.00 71.44 217 PRO A O 1
ATOM 1686 N N . GLY A 1 218 ? -22.053 -8.884 47.109 1.00 69.12 218 GLY A N 1
ATOM 1687 C CA . GLY A 1 218 ? -21.994 -9.400 48.483 1.00 69.12 218 GLY A CA 1
ATOM 1688 C C . GLY A 1 218 ? -20.586 -9.621 49.054 1.00 69.12 218 GLY A C 1
ATOM 1689 O O . GLY A 1 218 ? -20.470 -9.954 50.233 1.00 69.12 218 GLY A O 1
ATOM 1690 N N . LYS A 1 219 ? -19.513 -9.392 48.282 1.00 75.06 219 LYS A N 1
ATOM 1691 C CA . LYS A 1 219 ? -18.126 -9.469 48.770 1.00 75.06 219 LYS A CA 1
ATOM 1692 C C . LYS A 1 219 ? -17.530 -8.079 48.983 1.00 75.06 219 LYS A C 1
ATOM 1694 O O . LYS A 1 219 ? -17.802 -7.140 48.237 1.00 75.06 219 LYS A O 1
ATOM 1699 N N . LYS A 1 220 ? -16.706 -7.942 50.027 1.00 73.00 220 LYS A N 1
ATOM 1700 C CA . LYS A 1 220 ? -15.955 -6.703 50.295 1.00 73.00 220 LYS A CA 1
ATOM 1701 C C . LYS A 1 220 ? -14.668 -6.619 49.475 1.00 73.00 220 LYS A C 1
ATOM 1703 O O . LYS A 1 220 ? -14.278 -5.518 49.097 1.00 73.00 220 LYS A O 1
ATOM 1708 N N . ASP A 1 221 ? -14.064 -7.765 49.176 1.00 81.38 221 ASP A N 1
ATOM 1709 C CA . ASP A 1 221 ? -12.759 -7.832 48.527 1.00 81.38 221 ASP A CA 1
ATOM 1710 C C . ASP A 1 221 ? -12.853 -7.787 47.000 1.00 81.38 221 ASP A C 1
ATOM 1712 O O . ASP A 1 221 ? -13.829 -8.226 46.385 1.00 81.38 221 ASP A O 1
ATOM 1716 N N . LEU A 1 222 ? -11.796 -7.245 46.399 1.00 86.19 222 LEU A N 1
ATOM 1717 C CA . LEU A 1 222 ? -11.591 -7.206 44.960 1.00 86.19 222 LEU A CA 1
ATOM 1718 C C . LEU A 1 222 ? -10.919 -8.499 44.492 1.00 86.19 222 LEU A C 1
ATOM 1720 O O . LEU A 1 222 ? -9.930 -8.939 45.074 1.00 86.19 222 LEU A O 1
ATOM 1724 N N . SER A 1 223 ? -11.429 -9.074 43.409 1.00 87.62 223 SER A N 1
ATOM 1725 C CA . SER A 1 223 ? -10.882 -10.276 42.776 1.00 87.62 223 SER A CA 1
ATOM 1726 C C . SER A 1 223 ? -10.388 -9.966 41.369 1.00 87.62 223 SER A C 1
ATOM 1728 O O . SER A 1 223 ? -10.972 -9.126 40.684 1.00 87.62 223 SER A O 1
ATOM 1730 N N . LEU A 1 224 ? -9.297 -10.610 40.951 1.00 90.06 224 LEU A N 1
ATOM 1731 C CA . LEU A 1 224 ? -8.772 -10.464 39.595 1.00 90.06 224 LEU A CA 1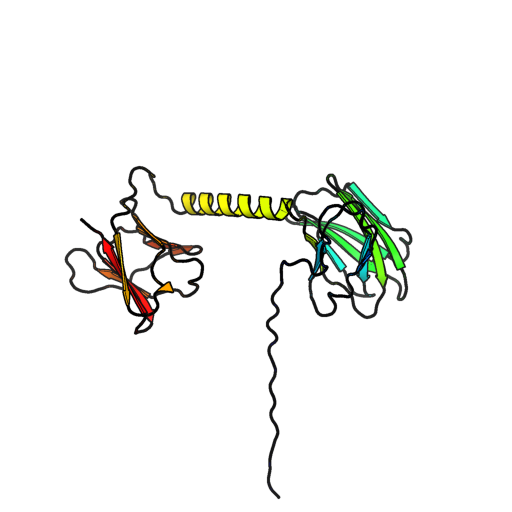
ATOM 1732 C C . LEU A 1 224 ? -9.765 -11.078 38.600 1.00 90.06 224 LEU A C 1
ATOM 1734 O O . LEU A 1 224 ? -10.205 -12.213 38.782 1.00 90.06 224 LEU A O 1
ATOM 1738 N N . ALA A 1 225 ? -10.103 -10.333 37.553 1.00 89.44 225 ALA A N 1
ATOM 1739 C CA . ALA A 1 225 ? -11.037 -10.754 36.525 1.00 89.44 225 ALA A CA 1
ATOM 1740 C C . ALA A 1 225 ? -10.343 -10.899 35.171 1.00 89.44 225 ALA A C 1
ATOM 1742 O O . ALA A 1 225 ? -9.518 -10.075 34.775 1.00 89.44 225 ALA A O 1
ATOM 1743 N N . ASN A 1 226 ? -10.741 -11.935 34.438 1.00 89.25 226 ASN A N 1
ATOM 1744 C CA . ASN A 1 226 ? -10.343 -12.104 33.049 1.00 89.25 226 ASN A CA 1
ATOM 1745 C C . ASN A 1 226 ? -11.182 -11.187 32.155 1.00 89.25 226 ASN A C 1
ATOM 1747 O O . ASN A 1 226 ? -12.390 -11.043 32.354 1.00 89.25 226 ASN A O 1
ATOM 1751 N N . PHE A 1 227 ? -10.540 -10.608 31.146 1.00 91.62 227 PHE A N 1
ATOM 1752 C CA . PHE A 1 227 ? -11.187 -9.783 30.135 1.00 91.62 227 PHE A CA 1
ATOM 1753 C C . PHE A 1 227 ? -10.590 -10.076 28.760 1.00 91.62 227 PHE A C 1
ATOM 1755 O O . PHE A 1 227 ? -9.460 -10.551 28.638 1.00 91.62 227 PHE A O 1
ATOM 1762 N N . LYS A 1 228 ? -11.359 -9.782 27.715 1.00 90.62 228 LYS A N 1
ATOM 1763 C CA . LYS A 1 228 ? -10.907 -9.829 26.322 1.00 90.62 228 LYS A CA 1
ATOM 1764 C C . LYS A 1 228 ? -10.545 -8.416 25.881 1.00 90.62 228 LYS A C 1
ATOM 1766 O O . LYS A 1 228 ? 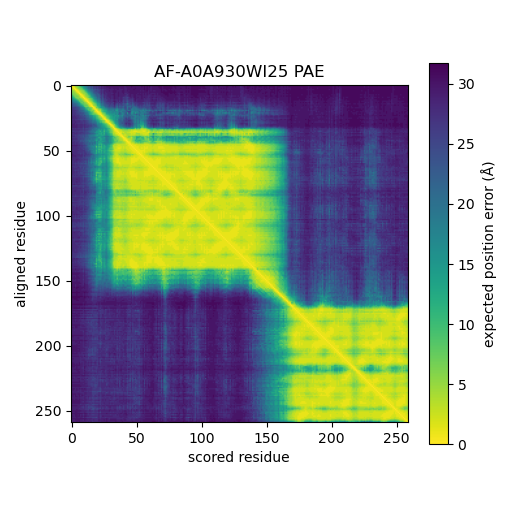-11.347 -7.500 26.060 1.00 90.62 228 LYS A O 1
ATOM 1771 N N . ALA A 1 229 ? -9.359 -8.239 25.308 1.00 87.94 229 ALA A N 1
ATOM 1772 C CA . ALA A 1 229 ? -8.925 -6.967 24.738 1.00 87.94 229 ALA A CA 1
ATOM 1773 C C . ALA A 1 229 ? -9.017 -7.017 23.207 1.00 87.94 229 ALA A C 1
ATOM 1775 O O . ALA A 1 229 ? -8.454 -7.918 22.585 1.00 87.94 229 ALA A O 1
ATOM 1776 N N . LYS A 1 230 ? -9.704 -6.045 22.598 1.00 81.75 230 LYS A N 1
ATOM 1777 C CA . LYS A 1 230 ? -9.744 -5.849 21.142 1.00 81.75 230 LYS A CA 1
ATOM 1778 C C . LYS A 1 230 ? -9.690 -4.353 20.839 1.00 81.75 230 LYS A C 1
ATOM 1780 O O . LYS A 1 230 ? -10.569 -3.602 21.256 1.00 81.75 230 LYS A O 1
ATOM 1785 N N . GLY A 1 231 ? -8.651 -3.916 20.126 1.00 84.69 231 GLY A N 1
ATOM 1786 C CA . GLY A 1 231 ? -8.392 -2.487 19.925 1.00 84.69 231 GLY A CA 1
ATOM 1787 C C . GLY A 1 231 ? -8.206 -1.765 21.264 1.00 84.69 231 GLY A C 1
ATOM 1788 O O . GLY A 1 231 ? -7.427 -2.208 22.103 1.00 84.69 231 GLY A O 1
ATOM 1789 N N . ASN A 1 232 ? -8.951 -0.681 21.476 1.00 85.25 232 ASN A N 1
ATOM 1790 C CA . ASN A 1 232 ? -8.999 0.092 22.723 1.00 85.25 232 ASN A CA 1
ATOM 1791 C C . ASN A 1 232 ? -10.139 -0.335 23.672 1.00 85.25 232 ASN A C 1
ATOM 1793 O O . ASN A 1 232 ? -10.465 0.403 24.601 1.00 85.25 232 ASN A O 1
ATOM 1797 N N . CYS A 1 233 ? -10.781 -1.484 23.439 1.00 87.31 233 CYS A N 1
ATOM 1798 C CA . CYS A 1 233 ? -11.905 -1.959 24.245 1.00 87.31 233 CYS A CA 1
ATOM 1799 C C . CYS A 1 233 ? -11.526 -3.184 25.089 1.00 87.31 233 CYS A C 1
ATOM 1801 O O . CYS A 1 233 ? -10.943 -4.150 24.586 1.00 87.31 233 CYS A O 1
ATOM 1803 N N . TYR A 1 234 ? -11.918 -3.164 26.365 1.00 92.81 234 TYR A N 1
ATOM 1804 C CA . TYR A 1 234 ? -11.846 -4.299 27.286 1.00 92.81 234 TYR A CA 1
ATOM 1805 C C . TYR A 1 234 ? -13.254 -4.820 27.555 1.00 92.81 234 TYR A C 1
ATOM 1807 O O . TYR A 1 234 ? -14.119 -4.070 28.002 1.00 92.81 234 TYR A O 1
ATOM 1815 N N . THR A 1 235 ? -13.486 -6.101 27.281 1.00 89.44 235 THR A N 1
ATOM 1816 C CA . THR A 1 235 ? -14.796 -6.742 27.439 1.00 89.44 235 THR A CA 1
ATOM 1817 C C . THR A 1 235 ? -14.742 -7.791 28.538 1.00 89.44 235 THR A C 1
ATOM 1819 O O . THR A 1 235 ? -13.895 -8.688 28.506 1.00 89.44 235 THR A O 1
ATOM 1822 N N . LEU A 1 236 ? -15.662 -7.689 29.492 1.00 91.06 236 LEU A N 1
ATOM 1823 C CA . LEU A 1 236 ? -15.914 -8.699 30.508 1.00 91.06 236 LEU A CA 1
ATOM 1824 C C . LEU A 1 236 ? -17.197 -9.444 30.158 1.00 91.06 236 LEU A C 1
ATOM 1826 O O . LEU A 1 236 ? -18.229 -8.818 29.928 1.00 91.06 236 LEU A O 1
ATOM 1830 N N . ASP A 1 237 ? -17.156 -10.773 30.207 1.00 88.25 237 ASP A N 1
ATOM 1831 C CA . ASP A 1 237 ? -18.335 -11.630 30.021 1.00 88.25 237 ASP A CA 1
ATOM 1832 C C . ASP A 1 237 ? -19.216 -11.665 31.302 1.00 88.25 237 ASP A C 1
ATOM 1834 O O . ASP A 1 237 ? -19.575 -12.734 31.794 1.00 88.25 237 ASP A O 1
ATOM 1838 N N . ARG A 1 238 ? -19.451 -10.495 31.919 1.00 87.75 238 ARG A N 1
ATOM 1839 C CA . ARG A 1 238 ? -20.347 -10.254 33.067 1.00 87.75 238 ARG A CA 1
ATOM 1840 C C . ARG A 1 238 ? -20.637 -8.760 33.239 1.00 87.75 238 ARG A C 1
ATOM 1842 O O . ARG A 1 238 ? -19.802 -7.931 32.874 1.00 87.75 238 ARG A O 1
ATOM 1849 N N . VAL A 1 239 ? -21.741 -8.434 33.910 1.00 89.38 239 VAL A N 1
ATOM 1850 C CA . VAL A 1 239 ? -22.036 -7.077 34.397 1.00 89.38 239 VAL A CA 1
ATOM 1851 C C . VAL A 1 239 ? -21.311 -6.805 35.717 1.00 89.38 239 VAL A C 1
ATOM 1853 O O . VAL A 1 239 ? -21.365 -7.620 36.638 1.00 89.38 239 VAL A O 1
ATOM 1856 N N . ILE A 1 240 ? -20.647 -5.651 35.827 1.00 91.00 240 ILE A N 1
ATOM 1857 C CA . ILE A 1 240 ? -19.915 -5.244 37.040 1.00 91.00 240 ILE A CA 1
ATOM 1858 C C . ILE A 1 240 ? -20.649 -4.157 37.834 1.00 91.00 240 ILE A C 1
ATOM 1860 O O . ILE A 1 240 ? -21.146 -3.188 37.261 1.00 91.00 240 ILE A O 1
ATOM 1864 N N . ASP A 1 241 ? -20.626 -4.268 39.165 1.00 90.38 241 ASP A N 1
ATOM 1865 C CA . ASP A 1 241 ? -21.057 -3.193 40.074 1.00 90.38 241 ASP A CA 1
ATOM 1866 C C . ASP A 1 241 ? -19.911 -2.229 40.404 1.00 90.38 241 ASP A C 1
ATOM 1868 O O . ASP A 1 241 ? -20.109 -1.021 40.543 1.00 90.38 241 ASP A O 1
ATOM 1872 N N . ARG A 1 242 ? -18.695 -2.764 40.558 1.00 93.06 242 ARG A N 1
ATOM 1873 C CA . ARG A 1 242 ? -17.478 -1.985 40.790 1.00 93.06 242 ARG A CA 1
ATOM 1874 C C . ARG A 1 242 ? -16.254 -2.715 40.247 1.00 93.06 242 ARG A C 1
ATOM 1876 O O . ARG A 1 242 ? -16.103 -3.912 40.490 1.00 93.06 242 ARG A O 1
ATOM 1883 N N . ALA A 1 243 ? -15.363 -1.980 39.590 1.00 95.25 243 ALA A N 1
ATOM 1884 C CA . ALA A 1 243 ? -14.074 -2.473 39.122 1.00 95.25 243 ALA A CA 1
ATOM 1885 C C . ALA A 1 243 ? -12.935 -1.477 39.366 1.00 95.25 243 ALA A C 1
ATOM 1887 O O . ALA A 1 243 ? -13.153 -0.274 39.517 1.00 95.25 243 ALA A O 1
ATOM 1888 N N . GLU A 1 244 ? -11.711 -1.996 39.382 1.00 96.12 244 GLU A N 1
ATOM 1889 C CA . GLU A 1 244 ? -10.471 -1.229 39.404 1.00 96.12 244 GLU A CA 1
ATOM 1890 C C . GLU A 1 244 ? -9.539 -1.705 38.288 1.00 96.12 244 GLU A C 1
ATOM 1892 O O . GLU A 1 244 ? -9.177 -2.880 38.234 1.00 96.12 244 GLU A O 1
ATOM 1897 N N . LEU A 1 245 ? -9.124 -0.787 37.416 1.00 96.50 245 LEU A N 1
ATOM 1898 C CA . LEU A 1 245 ? -8.076 -1.029 36.428 1.00 96.50 245 LEU A CA 1
ATOM 1899 C C . LEU A 1 245 ? -6.783 -0.463 36.999 1.00 96.50 245 LEU A C 1
ATOM 1901 O O . LEU A 1 245 ? -6.692 0.739 37.260 1.00 96.50 245 LEU A O 1
ATOM 1905 N N . ARG A 1 246 ? -5.790 -1.325 37.200 1.00 95.31 246 ARG A N 1
ATOM 1906 C CA . ARG A 1 246 ? -4.486 -0.949 37.748 1.00 95.31 246 ARG A CA 1
ATOM 1907 C C . ARG A 1 246 ? -3.432 -1.039 36.652 1.00 95.31 246 ARG A C 1
ATOM 1909 O O . ARG A 1 246 ? -3.120 -2.132 36.186 1.00 95.31 246 ARG A O 1
ATOM 1916 N N . PHE A 1 247 ? -2.894 0.110 36.254 1.00 91.88 247 PHE A N 1
ATOM 1917 C CA . PHE A 1 247 ? -1.803 0.228 35.275 1.00 91.88 247 PHE A CA 1
ATOM 1918 C C . PHE A 1 247 ? -0.422 0.298 35.952 1.00 91.88 247 PHE A C 1
ATOM 1920 O O . PHE A 1 247 ? 0.607 0.165 35.299 1.00 91.88 247 PHE A O 1
ATOM 1927 N N . GLY A 1 248 ? -0.408 0.485 37.273 1.00 88.06 248 GLY A N 1
ATOM 1928 C CA . GLY A 1 248 ? 0.760 0.513 38.146 1.00 88.06 248 GLY A CA 1
ATOM 1929 C C . GLY A 1 248 ? 0.319 0.777 39.587 1.00 88.06 248 GLY A C 1
ATOM 1930 O O . GLY A 1 248 ? -0.876 0.865 39.869 1.00 88.06 248 GLY A O 1
ATOM 1931 N N . GLU A 1 249 ? 1.259 0.950 40.516 1.00 84.06 249 GLU A N 1
ATOM 1932 C CA . GLU A 1 249 ? 0.930 1.150 41.941 1.00 84.06 249 GLU A CA 1
ATOM 1933 C C . GLU A 1 249 ? 0.156 2.448 42.225 1.00 84.06 249 GLU A C 1
ATOM 1935 O O . GLU A 1 249 ? -0.602 2.535 43.193 1.00 84.06 249 GLU A O 1
ATOM 1940 N N . ARG A 1 250 ? 0.356 3.477 41.393 1.00 88.31 250 ARG A N 1
ATOM 1941 C CA . ARG A 1 250 ? -0.225 4.817 41.584 1.00 88.31 250 ARG A CA 1
ATOM 1942 C C . ARG A 1 250 ? -1.294 5.181 40.560 1.00 88.31 250 ARG A C 1
ATOM 1944 O O . ARG A 1 250 ? -2.017 6.146 40.793 1.00 88.31 250 ARG A O 1
ATOM 1951 N N . ASP A 1 251 ? -1.398 4.398 39.489 1.00 93.56 251 ASP A N 1
ATOM 1952 C CA . ASP A 1 251 ? -2.283 4.637 38.354 1.00 93.56 251 ASP A CA 1
ATOM 1953 C C . ASP A 1 251 ? -3.454 3.657 38.399 1.00 93.56 251 ASP A C 1
ATOM 1955 O O . ASP A 1 251 ? -3.367 2.516 37.929 1.00 93.56 251 ASP A O 1
ATOM 1959 N N . ILE A 1 252 ? -4.543 4.109 39.022 1.00 95.19 252 ILE A N 1
ATOM 1960 C CA .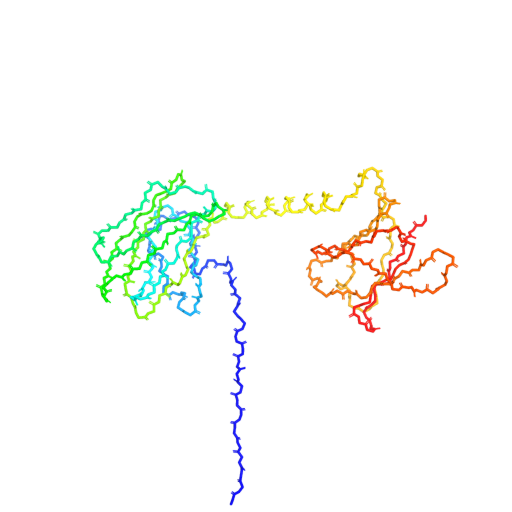 ILE A 1 252 ? -5.733 3.303 39.292 1.00 95.19 252 ILE A CA 1
ATOM 1961 C C . ILE A 1 252 ? -6.962 4.042 38.779 1.00 95.19 252 ILE A C 1
ATOM 1963 O O . ILE A 1 252 ? -7.230 5.180 39.167 1.00 95.19 252 ILE A O 1
ATOM 1967 N N . VAL A 1 253 ? -7.740 3.363 37.946 1.00 96.44 253 VAL A N 1
ATOM 1968 C CA . VAL A 1 253 ? -9.066 3.809 37.521 1.00 96.44 253 VAL A CA 1
ATOM 1969 C C . VAL A 1 253 ? -10.098 3.009 38.296 1.00 96.44 253 VAL A C 1
ATOM 1971 O O . VAL A 1 253 ? -10.089 1.783 38.235 1.00 96.44 253 VAL A O 1
ATOM 1974 N N . THR A 1 254 ? -11.003 3.686 38.993 1.00 95.88 254 THR A N 1
ATOM 1975 C CA . THR A 1 254 ? -12.153 3.063 39.651 1.00 95.88 254 THR A CA 1
ATOM 1976 C C . THR A 1 254 ? -13.397 3.285 38.798 1.00 95.88 254 THR A C 1
ATOM 1978 O O . THR A 1 254 ? -13.692 4.410 38.396 1.00 95.88 254 THR A O 1
ATOM 1981 N N . ILE A 1 255 ? -14.136 2.212 38.540 1.00 95.19 255 ILE A N 1
ATOM 1982 C CA . ILE A 1 255 ? -15.393 2.207 37.792 1.00 95.19 255 ILE A CA 1
ATOM 1983 C C . ILE A 1 255 ? -16.490 1.730 38.740 1.00 95.19 255 ILE A C 1
ATOM 1985 O O . ILE A 1 255 ? -16.353 0.669 39.343 1.00 95.19 255 ILE A O 1
ATOM 1989 N N . GLU A 1 256 ? -17.577 2.485 38.871 1.00 93.31 256 GLU A N 1
ATOM 1990 C CA . GLU A 1 256 ? -18.731 2.127 39.703 1.00 93.31 256 GLU A CA 1
ATOM 1991 C C . GLU A 1 256 ? -20.032 2.274 38.911 1.00 93.31 256 GLU A C 1
ATOM 1993 O O . GLU A 1 256 ? -20.282 3.317 38.302 1.00 93.31 256 GLU A O 1
ATOM 1998 N N . ARG A 1 257 ? -20.873 1.237 38.928 1.00 89.69 257 ARG A N 1
ATOM 1999 C CA . ARG A 1 257 ? -22.211 1.275 38.331 1.00 89.69 257 ARG A CA 1
ATOM 2000 C C . ARG A 1 257 ? -23.128 2.116 39.216 1.00 89.69 257 ARG A C 1
ATOM 2002 O O . ARG A 1 257 ? -23.225 1.887 40.422 1.00 89.69 257 ARG A O 1
ATOM 2009 N N . LYS A 1 258 ? -23.785 3.110 38.627 1.00 83.38 258 LYS A N 1
ATOM 2010 C CA . LYS A 1 258 ? -24.833 3.891 39.285 1.00 83.38 258 LYS A CA 1
ATOM 2011 C C . LYS A 1 258 ? -26.115 3.058 39.278 1.00 83.38 258 LYS A C 1
ATOM 2013 O O . LYS A 1 258 ? -26.455 2.472 38.252 1.00 83.38 258 LYS A O 1
ATOM 2018 N N . LYS A 1 259 ? -26.763 2.980 40.437 1.00 67.25 259 LYS A N 1
ATOM 2019 C CA . LYS A 1 259 ? -28.090 2.376 40.584 1.00 67.25 259 LYS A CA 1
ATOM 2020 C C . LYS A 1 259 ? -29.173 3.362 40.179 1.00 67.25 259 LYS A C 1
ATOM 2022 O O . LYS A 1 259 ? -28.937 4.574 40.391 1.00 67.25 259 LYS A O 1
#

Sequence (259 aa):
MVDKGNNEQYGNASYSPSGQPLVNPNPYGKSASYTQDAANAQGNSTMTFSYAPDQLYKVYCRTGYLTDIELKKGEQITFVGGGDTSSWAVNATTVAGVPHIYVKPVVQTSTTNLIINTNKRSYQLILTVSDWYNPMVRWSYGLEDAQTALIQQAKDEQTIAADMSVTSVDKLNFSYKCTVKGNKNYLPETVFDDGEKTVIRMNPGVKLLPALFIREPGKKDLSLANFKAKGNCYTLDRVIDRAELRFGERDIVTIERKK